Protein AF-0000000070931236 (afdb_homodimer)

Nearest PDB structures (foldseek):
  4cqm-assembly3_M  TM=9.155E-01  e=7.374E-13  Homo sapiens
  8y83-assembly1_A  TM=9.146E-01  e=2.189E-11  Sphingobacterium siyangense
  4bo2-assembly1_B  TM=9.470E-01  e=1.695E-10  Pseudomonas aeruginosa PAO1
  4bo7-assembly1_D  TM=9.583E-01  e=3.215E-10  Pseudomonas aeruginosa PAO1
  4bo4-assembly1_D  TM=9.228E-01  e=3.427E-10  Pseudomonas aeruginosa PAO1

InterPro domains:
  IPR002347 Short-chain dehydrogenase/reductase SDR [PF13561] (3-136)
  IPR002347 Short-chain dehydrogenase/reductase SDR [PR00080] (26-34)
  IPR002347 Short-chain dehydrogenase/reductase SDR [PR00080] (46-65)
  IPR002347 Short-chain dehydrogenase/reductase SDR [PR00081] (20-36)
  IPR002347 Short-chain dehydrogenase/reductase SDR [PR00081] (46-65)
  IPR002347 Short-chain dehydrogenase/reductase SDR [PR00081] (67-84)
  IPR002347 Short-chain dehydrogenase/reductase SDR [PR00081] (100-120)
  IPR020904 Short-chain dehydroge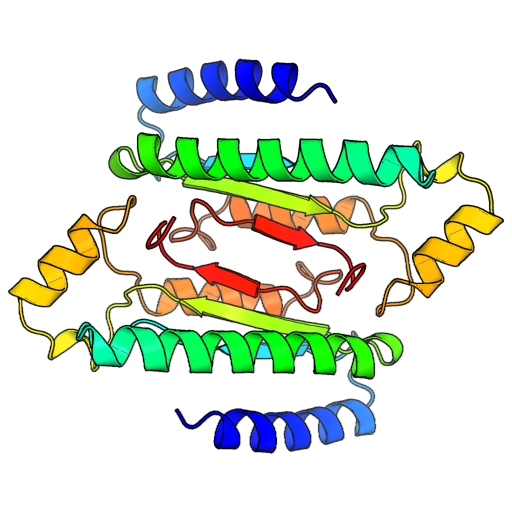nase/reductase, conserved site [PS00061] (33-61)
  IPR036291 NAD(P)-binding domain superfamily [SSF51735] (3-136)

pLDDT: mean 84.51, std 14.71, range [39.78, 98.31]

Sequence (276 aa):
MDIRGTFLVTKSAVREMLANKVPGGGTVVNIASIWGKTGSAQHSAYSASKSAIEGFTRSLALELGGDGIRCNAVLPGYTDTPMTANNSEEAKAKDIANTPLGRAALPEEVARVVTFLCGPDSSFMTGASIEVTGGYGIMDIRGTFLVTKSAVREMLANKVPGGGTVVNIASIWGKTGSAQHSAYSASKSAIEGFTRSLALELGGDGIRCNAVLPGYTDTPMTANNSEEAKAKDIANTPLGRAALPEEVARVVTFLCGPDSSFMTGASIEVTGGYGI

Structure (mmCIF, N/CA/C/O backbone):
data_AF-0000000070931236-model_v1
#
loop_
_entity.id
_entity.type
_entity.pdbx_description
1 polymer 'Beta-ketoacyl-ACP reductase, putative'
#
loop_
_atom_site.group_PDB
_atom_site.id
_atom_site.type_symbol
_atom_site.label_atom_id
_atom_site.label_alt_id
_atom_site.label_comp_id
_atom_site.label_asym_id
_atom_site.label_entity_id
_atom_site.label_seq_id
_atom_site.pdbx_PDB_ins_code
_atom_site.Cartn_x
_atom_site.Cartn_y
_atom_site.Cartn_z
_atom_site.occupancy
_atom_site.B_iso_or_equiv
_atom_site.auth_seq_id
_atom_site.auth_comp_id
_atom_site.auth_asym_id
_atom_site.auth_atom_id
_atom_site.pdbx_PDB_model_num
ATOM 1 N N . MET A 1 1 ? -18.891 2.928 10.195 1 43.56 1 MET A N 1
ATOM 2 C CA . MET A 1 1 ? -19.344 1.796 9.383 1 43.56 1 MET A CA 1
ATOM 3 C C . MET A 1 1 ? -19.016 0.474 10.07 1 43.56 1 MET A C 1
ATOM 5 O O . MET A 1 1 ? -17.953 0.325 10.672 1 43.56 1 MET A O 1
ATOM 9 N N . ASP A 1 2 ? -20.094 -0.237 10.383 1 57.09 2 ASP A N 1
ATOM 10 C CA . ASP A 1 2 ? -20.094 -1.518 11.078 1 57.09 2 ASP A CA 1
ATOM 11 C C . ASP A 1 2 ? -19.359 -2.584 10.273 1 57.09 2 ASP A C 1
ATOM 13 O O . ASP A 1 2 ? -19.516 -2.658 9.047 1 57.09 2 ASP A O 1
ATOM 17 N N . ILE A 1 3 ? -18.312 -3.066 10.844 1 67.5 3 ILE A N 1
ATOM 18 C CA . ILE A 1 3 ? -17.516 -4.145 10.266 1 67.5 3 ILE A CA 1
ATOM 19 C C . ILE A 1 3 ? -18.438 -5.211 9.68 1 67.5 3 ILE A C 1
ATOM 21 O O . ILE A 1 3 ? -18.141 -5.805 8.641 1 67.5 3 ILE A O 1
ATOM 25 N N . ARG A 1 4 ? -19.547 -5.258 10.258 1 64.69 4 ARG A N 1
ATOM 26 C CA . ARG A 1 4 ? -20.469 -6.293 9.82 1 64.69 4 ARG A CA 1
ATOM 27 C C . ARG A 1 4 ? -21.062 -5.957 8.453 1 64.69 4 ARG A C 1
ATOM 29 O O . ARG A 1 4 ? -21.25 -6.844 7.613 1 64.69 4 ARG A O 1
ATOM 36 N N . GLY A 1 5 ? -21.375 -4.785 8.375 1 66.31 5 GLY A N 1
ATOM 37 C CA . GLY A 1 5 ? -21.891 -4.336 7.09 1 66.31 5 GLY A CA 1
ATOM 38 C C . GLY A 1 5 ? -20.906 -4.52 5.957 1 66.31 5 GLY A C 1
ATOM 39 O O . GLY A 1 5 ? -21.266 -5.004 4.883 1 66.31 5 GLY A O 1
ATOM 40 N N . THR A 1 6 ? -19.688 -4.281 6.25 1 71.38 6 THR A N 1
ATOM 41 C CA . THR A 1 6 ? -18.625 -4.438 5.258 1 71.38 6 THR A CA 1
ATOM 42 C C . THR A 1 6 ? -18.5 -5.898 4.836 1 71.38 6 THR A C 1
ATOM 44 O O . THR A 1 6 ? -18.391 -6.199 3.645 1 71.38 6 THR A O 1
ATOM 47 N N . PHE A 1 7 ? -18.719 -6.77 5.762 1 76.81 7 PHE A N 1
ATOM 48 C CA . PHE A 1 7 ? -18.531 -8.195 5.496 1 76.81 7 PHE A CA 1
ATOM 49 C C . PHE A 1 7 ? -19.656 -8.727 4.621 1 76.81 7 PHE A C 1
ATOM 51 O O . PHE A 1 7 ? -19.422 -9.43 3.645 1 76.81 7 PHE A O 1
ATOM 58 N N . LEU A 1 8 ? -20.891 -8.312 4.93 1 73.06 8 LEU A N 1
ATOM 59 C CA . LEU A 1 8 ? -22.047 -8.836 4.215 1 73.06 8 LEU A CA 1
ATOM 60 C C . LEU A 1 8 ? -22.062 -8.336 2.773 1 73.06 8 LEU A C 1
ATOM 62 O O . LEU A 1 8 ? -22.344 -9.094 1.849 1 73.06 8 LEU A O 1
ATOM 66 N N . VAL A 1 9 ? -21.75 -7.137 2.588 1 78.88 9 VAL A N 1
ATOM 67 C CA . VAL A 1 9 ? -21.75 -6.543 1.255 1 78.88 9 VAL A CA 1
ATOM 68 C C . VAL A 1 9 ? -20.641 -7.164 0.413 1 78.88 9 VAL A C 1
ATOM 70 O O . VAL A 1 9 ? -20.844 -7.48 -0.761 1 78.88 9 VAL A O 1
ATOM 73 N N . THR A 1 10 ? -19.562 -7.395 1.026 1 86.12 10 THR A N 1
ATOM 74 C CA . THR A 1 10 ? -18.438 -7.973 0.312 1 86.12 10 THR A CA 1
ATOM 75 C C . THR A 1 10 ? -18.75 -9.398 -0.13 1 86.12 10 THR A C 1
ATOM 77 O O . THR A 1 10 ? -18.469 -9.781 -1.269 1 86.12 10 THR A O 1
ATOM 80 N N . LYS A 1 11 ? -19.375 -10.109 0.733 1 83.75 11 LYS A N 1
ATOM 81 C CA . LYS A 1 11 ? -19.719 -11.492 0.412 1 83.75 11 LYS A CA 1
ATOM 82 C C . LYS A 1 11 ? -20.656 -11.562 -0.789 1 83.75 11 LYS A C 1
ATOM 84 O O . LYS A 1 11 ? -20.453 -12.391 -1.683 1 83.75 11 LYS A O 1
ATOM 89 N N . SER A 1 12 ? -21.609 -10.703 -0.761 1 84.25 12 SER A N 1
ATOM 90 C CA . SER A 1 12 ? -22.562 -10.68 -1.871 1 84.25 12 SER A CA 1
ATOM 91 C C . SER A 1 12 ? -21.875 -10.289 -3.176 1 84.25 12 SER A C 1
ATOM 93 O O . SER A 1 12 ? -22.109 -10.914 -4.215 1 84.25 12 SER A O 1
ATOM 95 N N . ALA A 1 13 ? -21.078 -9.312 -3.111 1 84.62 13 ALA A N 1
ATOM 96 C CA . ALA A 1 13 ? -20.359 -8.852 -4.297 1 84.62 13 ALA A CA 1
ATOM 97 C C . ALA A 1 13 ? -19.438 -9.938 -4.84 1 84.62 13 ALA A C 1
ATOM 99 O O . ALA A 1 13 ? -19.375 -10.156 -6.055 1 84.62 13 ALA A O 1
ATOM 100 N N . VAL A 1 14 ? -18.812 -10.594 -4.004 1 87.56 14 VAL A N 1
ATOM 101 C CA . VAL A 1 14 ? -17.875 -11.641 -4.387 1 87.56 14 VAL A CA 1
ATOM 102 C C . VAL A 1 14 ? -18.625 -12.781 -5.074 1 87.56 14 VAL A C 1
ATOM 104 O O . VAL A 1 14 ? -18.156 -13.32 -6.082 1 87.56 14 VAL A O 1
ATOM 107 N N . ARG A 1 15 ? -19.719 -13.133 -4.578 1 86.19 15 ARG A N 1
ATOM 108 C CA . ARG A 1 15 ? -20.531 -14.18 -5.188 1 86.19 15 ARG A CA 1
ATOM 109 C C . ARG A 1 15 ? -20.859 -13.836 -6.637 1 86.19 15 ARG A C 1
ATOM 111 O O . ARG A 1 15 ? -20.812 -14.703 -7.512 1 86.19 15 ARG A O 1
ATOM 118 N N . GLU A 1 16 ? -21.188 -12.625 -6.785 1 85.19 16 GLU A N 1
ATOM 119 C CA . GLU A 1 16 ? -21.516 -12.18 -8.133 1 85.19 16 GLU A CA 1
ATOM 120 C C . GLU A 1 16 ? -20.297 -12.227 -9.047 1 85.19 16 GLU A C 1
ATOM 122 O O . GLU A 1 16 ? -20.406 -12.586 -10.219 1 85.19 16 GLU A O 1
ATOM 127 N N . MET A 1 17 ? -19.172 -11.836 -8.586 1 86.56 17 MET A N 1
ATOM 128 C CA . MET A 1 17 ? -17.938 -11.875 -9.367 1 86.56 17 MET A CA 1
ATOM 129 C C . MET A 1 17 ? -17.609 -13.297 -9.797 1 86.56 17 MET A C 1
ATOM 131 O O . MET A 1 17 ? -17.203 -13.531 -10.938 1 86.56 17 MET A O 1
ATOM 135 N N . LEU A 1 18 ? -17.766 -14.156 -8.891 1 85.81 18 LEU A N 1
ATOM 136 C CA . LEU A 1 18 ? -17.453 -15.555 -9.156 1 85.81 18 LEU A CA 1
ATOM 137 C C . LEU A 1 18 ? -18.422 -16.141 -10.18 1 85.81 18 LEU A C 1
ATOM 139 O O . LEU A 1 18 ? -18.016 -16.891 -11.062 1 85.81 18 LEU A O 1
ATOM 143 N N . ALA A 1 19 ? -19.609 -15.742 -10.008 1 84.62 19 ALA A N 1
ATOM 144 C CA . ALA A 1 19 ? -20.656 -16.266 -10.891 1 84.62 19 ALA A CA 1
ATOM 145 C C . ALA A 1 19 ? -20.484 -15.75 -12.312 1 84.62 19 ALA A C 1
ATOM 147 O O . ALA A 1 19 ? -20.75 -16.469 -13.281 1 84.62 19 ALA A O 1
ATOM 148 N N . ASN A 1 20 ? -20.016 -14.547 -12.43 1 81.38 20 ASN A N 1
ATOM 149 C CA . ASN A 1 20 ? -19.953 -13.914 -13.742 1 81.38 20 ASN A CA 1
ATOM 150 C C . ASN A 1 20 ? -18.578 -14.055 -14.375 1 81.38 20 ASN A C 1
ATOM 152 O O . ASN A 1 20 ? -18.359 -13.648 -15.516 1 81.38 20 ASN A O 1
ATOM 156 N N . LYS A 1 21 ? -17.719 -14.719 -13.914 1 72.38 21 LYS A N 1
ATOM 157 C CA . LYS A 1 21 ? -16.359 -14.914 -14.398 1 72.38 21 LYS A CA 1
ATOM 158 C C . LYS A 1 21 ? -15.773 -13.609 -14.953 1 72.38 21 LYS A C 1
ATOM 160 O O . LYS A 1 21 ? -15.297 -13.57 -16.094 1 72.38 21 LYS A O 1
ATOM 165 N N . VAL A 1 22 ? -15.836 -12.562 -14.266 1 67.38 22 VAL A N 1
ATOM 166 C CA . VAL A 1 22 ? -15.406 -11.242 -14.727 1 67.38 22 VAL A CA 1
ATOM 167 C C . VAL A 1 22 ? -14.008 -11.336 -15.328 1 67.38 22 VAL A C 1
ATOM 169 O O . VAL A 1 22 ? -13.109 -11.93 -14.734 1 67.38 22 VAL A O 1
ATOM 172 N N . PRO A 1 23 ? -13.945 -11.008 -16.594 1 64.19 23 PRO A N 1
ATOM 173 C CA . PRO A 1 23 ? -12.617 -10.992 -17.219 1 64.19 23 PRO A CA 1
ATOM 174 C C . PRO A 1 23 ? -11.602 -10.172 -16.422 1 64.19 23 PRO A C 1
ATOM 176 O O . PRO A 1 23 ? -11.914 -9.055 -15.992 1 64.19 23 PRO A O 1
ATOM 179 N N . GLY A 1 24 ? -10.398 -10.656 -16.141 1 67.12 24 GLY A N 1
ATOM 180 C CA . GLY A 1 24 ? -9.352 -9.961 -15.422 1 67.12 24 GLY A CA 1
ATOM 181 C C . GLY A 1 24 ? -9.422 -10.164 -13.922 1 67.12 24 GLY A C 1
ATOM 182 O O . GLY A 1 24 ? -8.555 -9.703 -13.188 1 67.12 24 GLY A O 1
ATOM 183 N N . GLY A 1 25 ? -10.422 -10.867 -13.641 1 74.44 25 GLY A N 1
ATOM 184 C CA . GLY A 1 25 ? -10.648 -11.125 -12.227 1 74.44 25 GLY A CA 1
ATOM 185 C C . GLY A 1 25 ? -11.312 -9.969 -11.508 1 74.44 25 GLY A C 1
ATOM 186 O O . GLY A 1 25 ? -11.648 -8.953 -12.125 1 74.44 25 GLY A O 1
ATOM 187 N N . GLY A 1 26 ? -12.008 -10.117 -10.43 1 89.38 26 GLY A N 1
ATOM 188 C CA . GLY A 1 26 ? -12.633 -9.094 -9.617 1 89.38 26 GLY A CA 1
ATOM 189 C C . GLY A 1 26 ? -11.719 -8.539 -8.539 1 89.38 26 GLY A C 1
ATOM 190 O O . GLY A 1 26 ? -10.625 -9.07 -8.312 1 89.38 26 GLY A O 1
ATOM 191 N N . THR A 1 27 ? -12.008 -7.348 -8.242 1 94.19 27 THR A N 1
ATOM 192 C CA . THR A 1 27 ? -11.273 -6.75 -7.137 1 94.19 27 THR A CA 1
ATOM 193 C C . THR A 1 27 ? -12.227 -6.258 -6.055 1 94.19 27 THR A C 1
ATOM 195 O O . THR A 1 27 ? -13.312 -5.758 -6.359 1 94.19 27 THR A O 1
ATOM 198 N N . VAL A 1 28 ? -11.852 -6.504 -4.836 1 94.12 28 VAL A N 1
ATOM 199 C CA . VAL A 1 28 ? -12.508 -5.961 -3.65 1 94.12 28 VAL A CA 1
ATOM 200 C C . VAL A 1 28 ? -11.562 -4.992 -2.939 1 94.12 28 VAL A C 1
ATOM 202 O O . VAL A 1 28 ? -10.391 -5.309 -2.717 1 94.12 28 VAL A O 1
ATOM 205 N N . VAL A 1 29 ? -12.07 -3.799 -2.703 1 95.38 29 VAL A N 1
ATOM 206 C CA . VAL A 1 29 ? -11.312 -2.842 -1.908 1 95.38 29 VAL A CA 1
ATOM 207 C C . VAL A 1 29 ? -12.094 -2.484 -0.646 1 95.38 29 VAL A C 1
ATOM 209 O O . VAL A 1 29 ? -13.18 -1.905 -0.722 1 95.38 29 VAL A O 1
ATOM 212 N N . ASN A 1 30 ? -11.531 -2.828 0.508 1 92.5 30 ASN A N 1
ATOM 213 C CA . ASN A 1 30 ? -12.109 -2.492 1.807 1 92.5 30 ASN A CA 1
ATOM 214 C C . ASN A 1 30 ? -11.508 -1.208 2.371 1 92.5 30 ASN A C 1
ATOM 216 O O . ASN A 1 30 ? -10.305 -0.99 2.281 1 92.5 30 ASN A O 1
ATOM 220 N N . ILE A 1 31 ? -12.32 -0.383 2.865 1 89.56 31 ILE A N 1
ATOM 221 C CA . ILE A 1 31 ? -11.844 0.844 3.496 1 89.56 31 ILE A CA 1
ATOM 222 C C . ILE A 1 31 ? -11.867 0.685 5.016 1 89.56 31 ILE A C 1
ATOM 224 O O . ILE A 1 31 ? -12.922 0.418 5.602 1 89.56 31 ILE A O 1
ATOM 228 N N . ALA A 1 32 ? -10.648 0.715 5.555 1 79.06 32 ALA A N 1
ATOM 229 C CA . ALA A 1 32 ? -10.531 0.558 7 1 79.06 32 ALA A CA 1
ATOM 230 C C . ALA A 1 32 ? -10.445 1.915 7.695 1 79.06 32 ALA A C 1
ATOM 232 O O . ALA A 1 32 ? -9.508 2.686 7.453 1 79.06 32 ALA A O 1
ATOM 233 N N . SER A 1 33 ? -11.367 2.861 7.621 1 61.59 33 SER A N 1
ATOM 234 C CA . SER A 1 33 ? -11.359 4.262 8.031 1 61.59 33 SER A CA 1
ATOM 235 C C . SER A 1 33 ? -11.008 4.402 9.508 1 61.59 33 SER A C 1
ATOM 237 O O . SER A 1 33 ? -11.609 3.744 10.359 1 61.59 33 SER A O 1
ATOM 239 N N . ILE A 1 34 ? -9.773 4.586 10.016 1 49.56 34 ILE A N 1
ATOM 240 C CA . ILE A 1 34 ? -9.281 4.734 11.383 1 49.56 34 ILE A CA 1
ATOM 241 C C . ILE A 1 34 ? -9.875 5.996 12.008 1 49.56 34 ILE A C 1
ATOM 243 O O . ILE A 1 34 ? -9.953 6.109 13.234 1 49.56 34 ILE A O 1
ATOM 247 N N . TRP A 1 35 ? -9.812 7.375 11.422 1 48.56 35 TRP A N 1
ATOM 248 C CA . TRP A 1 35 ? -9.734 8.555 12.281 1 48.56 35 TRP A CA 1
ATOM 249 C C . TRP A 1 35 ? -11.102 8.891 12.867 1 48.56 35 TRP A C 1
ATOM 251 O O . TRP A 1 35 ? -11.961 9.461 12.18 1 48.56 35 TRP A O 1
ATOM 261 N N . GLY A 1 36 ? -11.953 7.914 12.867 1 41.69 36 GLY A N 1
ATOM 262 C CA . GLY A 1 36 ? -13.062 8.641 13.469 1 41.69 36 GLY A CA 1
ATOM 263 C C . GLY A 1 36 ? -12.625 9.555 14.602 1 41.69 36 GLY A C 1
ATOM 264 O O . GLY A 1 36 ? -12.188 10.688 14.359 1 41.69 36 GLY A O 1
ATOM 265 N N . LYS A 1 37 ? -13.211 9.422 15.805 1 39.78 37 LYS A N 1
ATOM 266 C CA . LYS A 1 37 ? -13.266 10.32 16.953 1 39.78 37 LYS A CA 1
ATOM 267 C C . LYS A 1 37 ? -12 10.203 17.812 1 39.78 37 LYS A C 1
ATOM 269 O O . LYS A 1 37 ? -11.484 9.102 18.016 1 39.78 37 LYS A O 1
ATOM 274 N N . THR A 1 38 ? -11.016 11.195 17.656 1 40.03 38 THR A N 1
ATOM 275 C CA . THR A 1 38 ? -9.766 11.438 18.375 1 40.03 38 THR A CA 1
ATOM 276 C C . THR A 1 38 ? -9.906 11.047 19.844 1 40.03 38 THR A C 1
ATOM 278 O O . THR A 1 38 ? -8.961 11.195 20.625 1 40.03 38 THR A O 1
ATOM 281 N N . GLY A 1 39 ? -10.922 10.688 20.375 1 42.97 39 GLY A N 1
ATOM 282 C CA . GLY A 1 39 ? -10.742 10.43 21.797 1 42.97 39 GLY A CA 1
ATOM 283 C C . GLY A 1 39 ? -10.039 9.117 22.078 1 42.97 39 GLY A C 1
ATOM 284 O O . GLY A 1 39 ? -9.969 8.25 21.203 1 42.97 39 GLY A O 1
ATOM 285 N N . SER A 1 40 ? -9.078 9.031 23.078 1 49.31 40 SER A N 1
ATOM 286 C CA . SER A 1 40 ? -8.352 7.867 23.562 1 49.31 40 SER A CA 1
ATOM 287 C C . SER A 1 40 ? -9.164 6.59 23.359 1 49.31 40 SER A C 1
ATOM 289 O O . SER A 1 40 ? -8.625 5.574 22.906 1 49.31 40 SER A O 1
ATOM 291 N N . ALA A 1 41 ? -10.266 6.586 23.953 1 47.31 41 ALA A N 1
ATOM 292 C CA . ALA A 1 41 ? -11.141 5.422 23.844 1 47.31 41 ALA A CA 1
ATOM 293 C C . ALA A 1 41 ? -11.477 5.117 22.391 1 47.31 41 ALA A C 1
ATOM 295 O O . ALA A 1 41 ? -11.555 3.949 22 1 47.31 41 ALA A O 1
ATOM 296 N N . GLN A 1 42 ? -11.453 6.062 21.609 1 50.12 42 GLN A N 1
ATOM 297 C CA . GLN A 1 42 ? -11.859 5.949 20.203 1 50.12 42 GLN A CA 1
ATOM 298 C C . GLN A 1 42 ? -10.703 5.465 19.328 1 50.12 42 GLN A C 1
ATOM 300 O O . GLN A 1 42 ? -10.914 4.762 18.344 1 50.12 42 GLN A O 1
ATOM 305 N N . HIS A 1 43 ? -9.508 5.59 19.969 1 61.5 43 HIS A N 1
ATOM 306 C CA . HIS A 1 43 ? -8.344 5.09 19.234 1 61.5 43 HIS A CA 1
ATOM 307 C C . HIS A 1 43 ? -8.273 3.566 19.297 1 61.5 43 HIS A C 1
ATOM 309 O O . HIS A 1 43 ? -7.949 2.918 18.297 1 61.5 43 HIS A O 1
ATOM 315 N N . SER A 1 44 ? -8.703 3.152 20.438 1 66.25 44 SER A N 1
ATOM 316 C CA . SER A 1 44 ? -8.664 1.702 20.594 1 66.25 44 SER A CA 1
ATOM 317 C C . SER A 1 44 ? -9.688 1.021 19.703 1 66.25 44 SER A C 1
ATOM 319 O O . SER A 1 44 ? -9.398 -0.014 19.094 1 66.25 44 SER A O 1
ATOM 321 N N . ALA A 1 45 ? -10.93 1.565 19.719 1 64.5 45 ALA A N 1
ATOM 322 C CA . ALA A 1 45 ? -11.969 0.986 18.875 1 64.5 45 ALA A CA 1
ATOM 323 C C . ALA A 1 45 ? -11.578 1.063 17.391 1 64.5 45 ALA A C 1
ATOM 325 O O . ALA A 1 45 ? -11.836 0.135 16.625 1 64.5 45 ALA A O 1
ATOM 326 N N . TYR A 1 46 ? -10.875 2.053 17.125 1 66.88 46 TYR A N 1
ATOM 327 C CA . TYR A 1 46 ? -10.391 2.248 15.766 1 66.88 46 TYR A CA 1
ATOM 328 C C . TYR A 1 46 ? -9.305 1.237 15.422 1 66.88 46 TYR A C 1
ATOM 330 O O . TYR A 1 46 ? -9.336 0.625 14.352 1 66.88 46 TYR A O 1
ATOM 338 N N . SER A 1 47 ? -8.57 1.1 16.359 1 75.06 47 SER A N 1
ATOM 339 C CA . SER A 1 47 ? -7.488 0.141 16.141 1 75.06 47 SER A CA 1
ATOM 340 C C . SER A 1 47 ? -8.039 -1.27 15.945 1 75.06 47 SER A C 1
ATOM 342 O O . SER A 1 47 ? -7.551 -2.012 15.086 1 75.06 47 SER A O 1
ATOM 344 N N . ALA A 1 48 ? -9.07 -1.562 16.672 1 76.19 48 ALA A N 1
ATOM 345 C CA . ALA A 1 48 ? -9.672 -2.887 16.562 1 76.19 48 ALA A CA 1
ATOM 346 C C . ALA A 1 48 ? -10.375 -3.066 15.227 1 76.19 48 ALA A C 1
ATOM 348 O O . ALA A 1 48 ? -10.242 -4.113 14.586 1 76.19 48 ALA A O 1
ATOM 349 N N . SER A 1 49 ? -11.125 -2.098 14.82 1 74.94 49 SER A N 1
ATOM 350 C CA . SER A 1 49 ? -11.836 -2.158 13.547 1 74.94 49 SER A CA 1
ATOM 351 C C . SER A 1 49 ? -10.859 -2.236 12.375 1 74.94 49 SER A C 1
ATOM 353 O O . SER A 1 49 ? -11.078 -2.99 11.422 1 74.94 49 SER A O 1
ATOM 355 N N . LYS A 1 50 ? -9.773 -1.49 12.5 1 81.75 50 LYS A N 1
ATOM 356 C CA . LYS A 1 50 ? -8.727 -1.528 11.477 1 81.75 50 LYS A CA 1
ATOM 357 C C . LYS A 1 50 ? -8.125 -2.928 11.352 1 81.75 50 LYS A C 1
ATOM 359 O O . LYS A 1 50 ? -8.023 -3.469 10.25 1 81.75 50 LYS A O 1
ATOM 364 N N . SER A 1 51 ? -7.855 -3.426 12.477 1 85.88 51 SER A N 1
ATOM 365 C CA . SER A 1 51 ? -7.262 -4.762 12.484 1 85.88 51 SER A CA 1
ATOM 366 C C . SER A 1 51 ? -8.227 -5.797 11.922 1 85.88 51 SER A C 1
ATOM 368 O O . SER A 1 51 ? -7.824 -6.707 11.195 1 85.88 51 SER A O 1
ATOM 370 N N . ALA A 1 52 ? -9.469 -5.664 12.281 1 86.69 52 ALA A N 1
ATOM 371 C CA . ALA A 1 52 ? -10.484 -6.605 11.805 1 86.69 52 ALA A CA 1
ATOM 372 C C . ALA A 1 52 ? -10.633 -6.527 10.289 1 86.69 52 ALA A C 1
ATOM 374 O O . ALA A 1 52 ? -10.719 -7.559 9.617 1 86.69 52 ALA A O 1
ATOM 375 N N . ILE A 1 53 ? -10.633 -5.379 9.797 1 88.62 53 ILE A N 1
ATOM 376 C CA . ILE A 1 53 ? -10.789 -5.188 8.359 1 88.62 53 ILE A CA 1
ATOM 377 C C . ILE A 1 53 ? -9.562 -5.727 7.633 1 88.62 53 ILE A C 1
ATOM 379 O O . ILE A 1 53 ? -9.68 -6.367 6.586 1 88.62 53 ILE A O 1
ATOM 383 N N . GLU A 1 54 ? -8.391 -5.438 8.133 1 92.38 54 GLU A N 1
ATOM 384 C CA . GLU A 1 54 ? -7.16 -5.953 7.527 1 92.38 54 GLU A CA 1
ATOM 385 C C . GLU A 1 54 ? -7.133 -7.477 7.547 1 92.38 54 GLU A C 1
ATOM 387 O O . GLU A 1 54 ? -6.766 -8.109 6.555 1 92.38 54 GLU A O 1
ATOM 392 N N . GLY A 1 55 ? -7.574 -8.039 8.703 1 92.31 55 GLY A N 1
ATOM 393 C CA . GLY A 1 55 ? -7.668 -9.484 8.781 1 92.31 55 GLY A CA 1
ATOM 394 C C . GLY A 1 55 ? -8.664 -10.07 7.793 1 92.31 55 GLY A C 1
ATOM 395 O O . GLY A 1 55 ? -8.367 -11.062 7.117 1 92.31 55 GLY A O 1
ATOM 396 N N . PHE A 1 56 ? -9.812 -9.469 7.734 1 92.19 56 PHE A N 1
ATOM 397 C CA . PHE A 1 56 ? -10.836 -9.883 6.793 1 92.19 56 PHE A CA 1
ATOM 398 C C . PHE A 1 56 ? -10.328 -9.797 5.359 1 92.19 56 PHE A C 1
ATOM 400 O O . PHE A 1 56 ? -10.531 -10.719 4.566 1 92.19 56 PHE A O 1
ATOM 407 N N . THR A 1 57 ? -9.602 -8.766 5.047 1 94.12 57 THR A N 1
ATOM 408 C CA . THR A 1 57 ? -9.039 -8.547 3.721 1 94.12 57 THR A CA 1
ATOM 409 C C . THR A 1 57 ? -8.062 -9.664 3.359 1 94.12 57 THR A C 1
ATOM 411 O O . THR A 1 57 ? -8.141 -10.234 2.271 1 94.12 57 THR A O 1
ATOM 414 N N . ARG A 1 58 ? -7.207 -10.008 4.293 1 96.25 58 ARG A N 1
ATOM 415 C CA . ARG A 1 58 ? -6.234 -11.062 4.043 1 96.25 58 ARG A CA 1
ATOM 416 C C . ARG A 1 58 ? -6.922 -12.414 3.863 1 96.25 58 ARG A C 1
ATOM 418 O O . ARG A 1 58 ? -6.531 -13.203 3.004 1 96.25 58 ARG A O 1
ATOM 425 N N . SER A 1 59 ? -7.93 -12.648 4.641 1 95.5 59 SER A N 1
ATOM 426 C CA . SER A 1 59 ? -8.68 -13.898 4.527 1 95.5 59 SER A CA 1
ATOM 427 C C . SER A 1 59 ? -9.328 -14.031 3.15 1 95.5 59 SER A C 1
ATOM 429 O O . SER A 1 59 ? -9.234 -15.086 2.516 1 95.5 59 SER A O 1
ATOM 431 N N . LEU A 1 60 ? -9.906 -12.992 2.732 1 94.62 60 LEU A N 1
ATOM 432 C CA . LEU A 1 60 ? -10.547 -13.008 1.419 1 94.62 60 LEU A CA 1
ATOM 433 C C . LEU A 1 60 ? -9.508 -13.195 0.315 1 94.62 60 LEU A C 1
ATOM 435 O O . LEU A 1 60 ? -9.758 -13.914 -0.655 1 94.62 60 LEU A O 1
ATOM 439 N N . ALA A 1 61 ? -8.414 -12.516 0.435 1 96.31 61 ALA A N 1
ATOM 440 C CA . ALA A 1 61 ? -7.34 -12.641 -0.548 1 96.31 61 ALA A CA 1
ATOM 441 C C . ALA A 1 61 ? -6.891 -14.094 -0.682 1 96.31 61 ALA A C 1
ATOM 443 O O . ALA A 1 61 ? -6.648 -14.578 -1.791 1 96.31 61 ALA A O 1
ATOM 444 N N . LEU A 1 62 ? -6.789 -14.766 0.466 1 96.31 62 LEU A N 1
ATOM 445 C CA . LEU A 1 62 ? -6.387 -16.172 0.477 1 96.31 62 LEU A CA 1
ATOM 446 C C . LEU A 1 62 ? -7.441 -17.031 -0.198 1 96.31 62 LEU A C 1
ATOM 448 O O . LEU A 1 62 ? -7.105 -17.922 -0.993 1 96.31 62 LEU A O 1
ATOM 452 N N . GLU A 1 63 ? -8.641 -16.766 0.054 1 93.94 63 GLU A N 1
ATOM 453 C CA . GLU A 1 63 ? -9.742 -17.594 -0.411 1 93.94 63 GLU A CA 1
ATOM 454 C C . GLU A 1 63 ? -10.008 -17.375 -1.897 1 93.94 63 GLU A C 1
ATOM 456 O O . GLU A 1 63 ? -10.352 -18.312 -2.615 1 93.94 63 GLU A O 1
ATOM 461 N N . LEU A 1 64 ? -9.797 -16.172 -2.326 1 94.06 64 LEU A N 1
ATOM 462 C CA . LEU A 1 64 ? -10.312 -15.82 -3.645 1 94.06 64 LEU A CA 1
ATOM 463 C C . LEU A 1 64 ? -9.18 -15.695 -4.656 1 94.06 64 LEU A C 1
ATOM 465 O O . LEU A 1 64 ? -9.422 -15.578 -5.859 1 94.06 64 LEU A O 1
ATOM 469 N N . GLY A 1 65 ? -7.953 -15.688 -4.195 1 94.44 65 GLY A N 1
ATOM 470 C CA . GLY A 1 65 ? -6.816 -15.523 -5.086 1 94.44 65 GLY A CA 1
ATOM 471 C C . GLY A 1 65 ? -6.805 -16.516 -6.23 1 94.44 65 GLY A C 1
ATOM 472 O O . GLY A 1 65 ? -6.484 -16.172 -7.367 1 94.44 65 GLY A O 1
ATOM 473 N N . GLY A 1 66 ? -7.125 -17.75 -5.953 1 92.5 66 GLY A N 1
ATOM 474 C CA . GLY A 1 66 ? -7.148 -18.797 -6.965 1 92.5 66 GLY A CA 1
ATOM 475 C C . GLY A 1 66 ? -8.18 -18.562 -8.047 1 92.5 66 GLY A C 1
ATOM 476 O O . GLY A 1 66 ? -8.078 -19.109 -9.148 1 92.5 66 GLY A O 1
ATOM 477 N N . ASP A 1 67 ? -9.133 -17.734 -7.73 1 91.69 67 ASP A N 1
ATOM 478 C CA . ASP A 1 67 ? -10.188 -17.406 -8.688 1 91.69 67 ASP A CA 1
ATOM 479 C C . ASP A 1 67 ? -9.852 -16.125 -9.461 1 91.69 67 ASP A C 1
ATOM 481 O O . ASP A 1 67 ? -10.656 -15.656 -10.266 1 91.69 67 ASP A O 1
ATOM 485 N N . GLY A 1 68 ? -8.742 -15.562 -9.102 1 91.62 68 GLY A N 1
ATOM 486 C CA . GLY A 1 68 ? -8.312 -14.359 -9.805 1 91.62 68 GLY A CA 1
ATOM 487 C C . GLY A 1 68 ? -8.93 -13.094 -9.242 1 91.62 68 GLY A C 1
ATOM 488 O O . GLY A 1 68 ? -8.945 -12.055 -9.906 1 91.62 68 GLY A O 1
ATOM 489 N N . ILE A 1 69 ? -9.523 -13.172 -8.094 1 93.88 69 ILE A N 1
ATOM 490 C CA . ILE A 1 69 ? -10.109 -12.008 -7.449 1 93.88 69 ILE A CA 1
ATOM 491 C C . ILE A 1 69 ? -9.141 -11.445 -6.41 1 93.88 69 ILE A C 1
ATOM 493 O O . ILE A 1 69 ? -8.672 -12.18 -5.531 1 93.88 69 ILE A O 1
ATOM 497 N N . ARG A 1 70 ? -8.82 -10.227 -6.535 1 96.62 70 ARG A N 1
ATOM 498 C CA . ARG A 1 70 ? -7.91 -9.555 -5.613 1 96.62 70 ARG A CA 1
ATOM 499 C C . ARG A 1 70 ? -8.68 -8.828 -4.52 1 96.62 70 ARG A C 1
ATOM 501 O O . ARG A 1 70 ? -9.781 -8.32 -4.758 1 96.62 70 ARG A O 1
ATOM 508 N N . CYS A 1 71 ? -8.117 -8.812 -3.299 1 96.38 71 CYS A N 1
ATOM 509 C CA . CYS A 1 71 ? -8.711 -8.125 -2.158 1 96.38 71 CYS A CA 1
ATOM 510 C C . CYS A 1 71 ? -7.672 -7.309 -1.406 1 96.38 71 CYS A C 1
ATOM 512 O O . CYS A 1 71 ? -6.688 -7.855 -0.907 1 96.38 71 CYS A O 1
ATOM 514 N N . ASN A 1 72 ? -7.867 -6.008 -1.348 1 96.88 72 ASN A N 1
ATOM 515 C CA . ASN A 1 72 ? -6.965 -5.105 -0.636 1 96.88 72 ASN A CA 1
ATOM 516 C C . ASN A 1 72 ? -7.734 -4.129 0.25 1 96.88 72 ASN A C 1
ATOM 518 O O . ASN A 1 72 ? -8.945 -3.975 0.105 1 96.88 72 ASN A O 1
ATOM 522 N N . ALA A 1 73 ? -6.992 -3.555 1.18 1 95.06 73 ALA A N 1
ATOM 523 C CA . ALA A 1 73 ? -7.57 -2.553 2.07 1 95.06 73 ALA A CA 1
ATOM 524 C C . ALA A 1 73 ? -6.887 -1.2 1.893 1 95.06 73 ALA A C 1
ATOM 526 O O . ALA A 1 73 ? -5.672 -1.135 1.685 1 95.06 73 ALA A O 1
ATOM 527 N N . VAL A 1 74 ? -7.656 -0.191 1.952 1 95.56 74 VAL A N 1
ATOM 528 C CA . VAL A 1 74 ? -7.141 1.17 2.045 1 95.56 74 VAL A CA 1
ATOM 529 C C . VAL A 1 74 ? -7.375 1.717 3.453 1 95.56 74 VAL A C 1
ATOM 531 O O . VAL A 1 74 ? -8.469 1.576 4.008 1 95.56 74 VAL A O 1
ATOM 534 N N . LEU A 1 75 ? -6.355 2.256 4.012 1 92.94 75 LEU A N 1
ATOM 535 C CA . LEU A 1 75 ? -6.383 2.852 5.344 1 92.94 75 LEU A CA 1
ATOM 536 C C . LEU A 1 75 ? -6.152 4.359 5.27 1 92.94 75 LEU A C 1
ATOM 538 O O . LEU A 1 75 ? -5.008 4.816 5.312 1 92.94 75 LEU A O 1
ATOM 542 N N . PRO A 1 76 ? -7.23 5.117 5.266 1 92.88 76 PRO A N 1
ATOM 543 C CA . PRO A 1 76 ? -7.07 6.57 5.176 1 92.88 76 PRO A CA 1
ATOM 544 C C . PRO A 1 76 ? -6.648 7.195 6.504 1 92.88 76 PRO A C 1
ATOM 546 O O . PRO A 1 76 ? -7 6.691 7.57 1 92.88 76 PRO A O 1
ATOM 549 N N . GLY A 1 77 ? -5.805 8.273 6.387 1 89.94 77 GLY A N 1
ATOM 550 C CA . GLY A 1 77 ? -5.586 9.141 7.531 1 89.94 77 GLY A CA 1
ATOM 551 C C . GLY A 1 77 ? -6.672 10.188 7.707 1 89.94 77 GLY A C 1
ATOM 552 O O . GLY A 1 77 ? -7.832 9.945 7.371 1 89.94 77 GLY A O 1
ATOM 553 N N . TYR A 1 78 ? -6.281 11.219 8.398 1 88.19 78 TYR A N 1
ATOM 554 C CA . TYR A 1 78 ? -7.215 12.32 8.594 1 88.19 78 TYR A CA 1
ATOM 555 C C . TYR A 1 78 ? -7.629 12.93 7.258 1 88.19 78 TYR A C 1
ATOM 557 O O . TYR A 1 78 ? -6.801 13.484 6.535 1 88.19 78 TYR A O 1
ATOM 565 N N . THR A 1 79 ? -8.891 12.781 6.973 1 90.06 79 THR A N 1
ATOM 566 C CA . THR A 1 79 ? -9.414 13.211 5.684 1 90.06 79 THR A CA 1
ATOM 567 C C . THR A 1 79 ? -10.461 14.305 5.863 1 90.06 79 THR A C 1
ATOM 569 O O . THR A 1 79 ? -11.297 14.227 6.766 1 90.06 79 THR A O 1
ATOM 572 N N . ASP A 1 80 ? -10.375 15.258 5.02 1 88.75 80 ASP A N 1
ATOM 573 C CA . ASP A 1 80 ? -11.328 16.359 5.043 1 88.75 80 ASP A CA 1
ATOM 574 C C . ASP A 1 80 ? -12.68 15.938 4.484 1 88.75 80 ASP A C 1
ATOM 576 O O . ASP A 1 80 ? -12.898 15.969 3.27 1 88.75 80 ASP A O 1
ATOM 580 N N . THR A 1 81 ? -13.523 15.492 5.309 1 84 81 THR A N 1
ATOM 581 C CA . THR A 1 81 ? -14.891 15.109 4.969 1 84 81 THR A CA 1
ATOM 582 C C . THR A 1 81 ? -15.891 15.875 5.824 1 84 81 THR A C 1
ATOM 584 O O . THR A 1 81 ? -15.523 16.5 6.82 1 84 81 THR A O 1
ATOM 587 N N . PRO A 1 82 ? -17.109 15.945 5.395 1 79.62 82 PRO A N 1
ATOM 588 C CA . PRO A 1 82 ? -18.125 16.578 6.238 1 79.62 82 PRO A CA 1
ATOM 589 C C . PRO A 1 82 ? -18.141 16.031 7.66 1 79.62 82 PRO A C 1
ATOM 591 O O . PRO A 1 82 ? -18.406 16.766 8.609 1 79.62 82 PRO A O 1
ATOM 594 N N . MET A 1 83 ? -17.766 14.742 7.785 1 74.56 83 MET A N 1
ATOM 595 C CA . MET A 1 83 ? -17.734 14.109 9.102 1 74.56 83 MET A CA 1
ATOM 596 C C . MET A 1 83 ? -16.625 14.695 9.961 1 74.56 83 MET A C 1
ATOM 598 O O . MET A 1 83 ? -16.828 14.938 11.156 1 74.56 83 MET A O 1
ATOM 602 N N . THR A 1 84 ? -15.531 14.969 9.391 1 77.69 84 THR A N 1
ATOM 603 C CA . THR A 1 84 ? -14.414 15.484 10.164 1 77.69 84 THR A CA 1
ATOM 604 C C . THR A 1 84 ? -14.5 17 10.289 1 77.69 84 THR A C 1
ATOM 606 O O . THR A 1 84 ? -13.812 17.594 11.125 1 77.69 84 THR A O 1
ATOM 609 N N . ALA A 1 85 ? -15.336 17.578 9.492 1 76.62 85 ALA A N 1
ATOM 610 C CA . ALA A 1 85 ? -15.523 19.031 9.57 1 76.62 85 ALA A CA 1
ATOM 611 C C . ALA A 1 85 ? -16.125 19.438 10.914 1 76.62 85 ALA A C 1
ATOM 613 O O . ALA A 1 85 ? -16 20.594 11.336 1 76.62 85 ALA A O 1
ATOM 614 N N . ASN A 1 86 ? -16.734 18.469 11.531 1 76.25 86 ASN A N 1
ATOM 615 C CA . ASN A 1 86 ? -17.422 18.781 12.789 1 76.25 86 ASN A CA 1
ATOM 616 C C . ASN A 1 86 ? -16.484 18.656 13.977 1 76.25 86 ASN A C 1
ATOM 618 O O . ASN A 1 86 ? -16.859 18.969 15.109 1 76.25 86 ASN A O 1
ATOM 622 N N . ASN A 1 87 ? -15.234 18.25 13.695 1 78 87 ASN A N 1
ATOM 623 C CA . ASN A 1 87 ? -14.25 18.188 14.766 1 78 87 ASN A CA 1
ATOM 624 C C . ASN A 1 87 ? -13.836 19.578 15.227 1 78 87 ASN A C 1
ATOM 626 O O . ASN A 1 87 ? -13.914 20.547 14.469 1 78 87 ASN A O 1
ATOM 630 N N . SER A 1 88 ? -13.539 19.625 16.516 1 81.88 88 SER A N 1
ATOM 631 C CA . SER A 1 88 ? -13.062 20.906 17.016 1 81.88 88 SER A CA 1
ATOM 632 C C . SER A 1 88 ? -11.797 21.359 16.297 1 81.88 88 SER A C 1
ATOM 634 O O . SER A 1 88 ? -11.055 20.531 15.758 1 81.88 88 SER A O 1
ATOM 636 N N . GLU A 1 89 ? -11.68 22.625 16.234 1 85.56 89 GLU A N 1
ATOM 637 C CA . GLU A 1 89 ? -10.484 23.172 15.609 1 85.56 89 GLU A CA 1
ATOM 638 C C . GLU A 1 89 ? -9.219 22.672 16.281 1 85.56 89 GLU A C 1
ATOM 640 O O . GLU A 1 89 ? -8.203 22.438 15.625 1 85.56 89 GLU A O 1
ATOM 645 N N . GLU A 1 90 ? -9.305 22.453 17.562 1 86.75 90 GLU A N 1
ATOM 646 C CA . GLU A 1 90 ? -8.164 21.953 18.328 1 86.75 90 GLU A CA 1
ATOM 647 C C . GLU A 1 90 ? -7.816 20.531 17.938 1 86.75 90 GLU A C 1
ATOM 649 O O . GLU A 1 90 ? -6.645 20.188 17.75 1 86.75 90 GLU A O 1
ATOM 654 N N . ALA A 1 91 ? -8.789 19.688 17.828 1 81.75 91 ALA A N 1
ATOM 655 C CA . ALA A 1 91 ? -8.586 18.297 17.422 1 81.75 91 ALA A CA 1
ATOM 656 C C . ALA A 1 91 ? -8.008 18.219 16.016 1 81.75 91 ALA A C 1
ATOM 658 O O . ALA A 1 91 ? -7.082 17.438 15.766 1 81.75 91 ALA A O 1
ATOM 659 N N . LYS A 1 92 ? -8.5 19.047 15.234 1 84.5 92 LYS A N 1
ATOM 660 C CA . LYS A 1 92 ? -8.008 19.094 13.859 1 84.5 92 LYS A CA 1
ATOM 661 C C . LYS A 1 92 ? -6.543 19.516 13.805 1 84.5 92 LYS A C 1
ATOM 663 O O . LYS A 1 92 ? -5.738 18.891 13.102 1 84.5 92 LYS A O 1
ATOM 668 N N . ALA A 1 93 ? -6.242 20.516 14.555 1 89.75 93 ALA A N 1
ATOM 669 C CA . ALA A 1 93 ? -4.875 21.031 14.578 1 89.75 93 ALA A CA 1
ATOM 670 C C . ALA A 1 93 ? -3.896 19.984 15.094 1 89.75 93 ALA A C 1
ATOM 672 O O . ALA A 1 93 ? -2.785 19.844 14.57 1 89.75 93 ALA A O 1
ATOM 673 N N . LYS A 1 94 ? -4.289 19.25 16.031 1 87.38 94 LYS A N 1
ATOM 674 C CA . LYS A 1 94 ? -3.451 18.203 16.578 1 87.38 94 LYS A CA 1
ATOM 675 C C . LYS A 1 94 ? -3.205 17.094 15.555 1 87.38 94 LYS A C 1
ATOM 677 O O . LYS A 1 94 ? -2.078 16.625 15.406 1 87.38 94 LYS A O 1
ATOM 682 N N . ASP A 1 95 ? -4.254 16.703 14.891 1 86 95 ASP A N 1
ATOM 683 C CA . ASP A 1 95 ? -4.125 15.648 13.883 1 86 95 ASP A CA 1
ATOM 684 C C . ASP A 1 95 ? -3.217 16.094 12.742 1 86 95 ASP A C 1
ATOM 686 O O . ASP A 1 95 ? -2.379 15.32 12.273 1 86 95 ASP A O 1
ATOM 690 N N . ILE A 1 96 ? -3.385 17.297 12.398 1 91.56 96 ILE A N 1
ATOM 691 C CA . ILE A 1 96 ? -2.568 17.844 11.32 1 91.56 96 ILE A CA 1
ATOM 692 C C . ILE A 1 96 ? -1.111 17.922 11.766 1 91.56 96 ILE A C 1
ATOM 694 O O . ILE A 1 96 ? -0.201 17.594 11 1 91.56 96 ILE A O 1
ATOM 698 N N . ALA A 1 97 ? -0.895 18.297 13.016 1 92.06 97 ALA A N 1
ATOM 699 C CA . ALA A 1 97 ? 0.457 18.422 13.555 1 92.06 97 ALA A CA 1
ATOM 700 C C . ALA A 1 97 ? 1.141 17.047 13.625 1 92.06 97 ALA A C 1
ATOM 702 O O . ALA A 1 97 ? 2.363 16.953 13.5 1 92.06 97 ALA A O 1
ATOM 703 N N . ASN A 1 98 ? 0.348 16.047 13.703 1 92.19 98 ASN A N 1
ATOM 704 C CA . ASN A 1 98 ? 0.878 14.688 13.797 1 92.19 98 ASN A CA 1
ATOM 705 C C . ASN A 1 98 ? 0.963 14.023 12.422 1 92.19 98 ASN A C 1
ATOM 707 O O . ASN A 1 98 ? 1.27 12.836 12.32 1 92.19 98 ASN A O 1
ATOM 711 N N . THR A 1 99 ? 0.708 14.766 11.414 1 94.69 99 THR A N 1
ATOM 712 C CA . THR A 1 99 ? 0.792 14.289 10.031 1 94.69 99 THR A CA 1
ATOM 713 C C . THR A 1 99 ? 2.004 14.883 9.328 1 94.69 99 THR A C 1
ATOM 715 O O . THR A 1 99 ? 2.023 16.078 9.016 1 94.69 99 THR A O 1
ATOM 718 N N . PRO A 1 100 ? 3 14.109 9.055 1 95.31 100 PRO A N 1
ATOM 719 C CA . PRO A 1 100 ? 4.242 14.602 8.445 1 95.31 100 PRO A CA 1
ATOM 720 C C . PRO A 1 100 ? 3.996 15.484 7.227 1 95.31 100 PRO A C 1
ATOM 722 O O . PRO A 1 100 ? 4.695 16.469 7.027 1 95.31 100 PRO A O 1
ATOM 725 N N . LEU A 1 101 ? 2.994 15.234 6.441 1 95.62 101 LEU A N 1
ATOM 726 C CA . LEU A 1 101 ? 2.727 16.062 5.27 1 95.62 101 LEU A CA 1
ATOM 727 C C . LEU A 1 101 ? 2.027 17.359 5.668 1 95.62 101 LEU A C 1
ATOM 729 O O . LEU A 1 101 ? 1.816 18.234 4.832 1 95.62 101 LEU A O 1
ATOM 733 N N . GLY A 1 102 ? 1.508 17.469 6.891 1 94.75 102 GLY A N 1
ATOM 734 C CA . GLY A 1 102 ? 1.096 18.75 7.461 1 94.75 102 GLY A CA 1
ATOM 735 C C . GLY A 1 102 ? -0.273 19.203 6.988 1 94.75 102 GLY A C 1
ATOM 736 O O . GLY A 1 102 ? -0.579 20.391 7.008 1 94.75 102 GLY A O 1
ATOM 737 N N . ARG A 1 103 ? -1.037 18.266 6.52 1 94.25 103 ARG A N 1
ATOM 738 C CA . ARG A 1 103 ? -2.375 18.594 6.035 1 94.25 103 ARG A CA 1
ATOM 739 C C . ARG A 1 103 ? -3.307 17.406 6.141 1 94.25 103 ARG A C 1
ATOM 741 O O . ARG A 1 103 ? -2.855 16.281 6.375 1 94.25 103 ARG A O 1
ATOM 748 N N . ALA A 1 104 ? -4.652 17.688 5.984 1 92.88 104 ALA A N 1
ATOM 749 C CA . ALA A 1 104 ? -5.625 16.609 5.805 1 92.88 104 ALA A CA 1
ATOM 750 C C . ALA A 1 104 ? -5.629 16.109 4.363 1 92.88 104 ALA A C 1
ATOM 752 O O . ALA A 1 104 ? -5.242 16.828 3.447 1 92.88 104 ALA A O 1
ATOM 753 N N . ALA A 1 105 ? -6.008 14.852 4.258 1 94.75 105 ALA A N 1
ATOM 754 C CA . ALA A 1 105 ? -6.242 14.352 2.904 1 94.75 105 ALA A CA 1
ATOM 755 C C . ALA A 1 105 ? -7.508 14.961 2.305 1 94.75 105 ALA A C 1
ATOM 757 O O . ALA A 1 105 ? -8.477 15.227 3.02 1 94.75 105 ALA A O 1
ATOM 758 N N . LEU A 1 106 ? -7.48 15.141 0.978 1 95.19 106 LEU A N 1
ATOM 759 C CA . LEU A 1 106 ? -8.727 15.328 0.243 1 95.19 106 LEU A CA 1
ATOM 760 C C . LEU A 1 106 ? -9.398 13.992 -0.035 1 95.19 106 LEU A C 1
ATOM 762 O O . LEU A 1 106 ? -8.727 12.992 -0.291 1 95.19 106 LEU A O 1
ATOM 766 N N . PRO A 1 107 ? -10.742 14 -0.009 1 94.38 107 PRO A N 1
ATOM 767 C CA . PRO A 1 107 ? -11.43 12.75 -0.347 1 94.38 107 PRO A CA 1
ATOM 768 C C . PRO A 1 107 ? -10.977 12.172 -1.686 1 94.38 107 PRO A C 1
ATOM 770 O O . PRO A 1 107 ? -10.883 10.945 -1.834 1 94.38 107 PRO A O 1
ATOM 773 N N . GLU A 1 108 ? -10.617 12.969 -2.611 1 97.31 108 GLU A N 1
ATOM 774 C CA . GLU A 1 108 ? -10.172 12.539 -3.936 1 97.31 108 GLU A CA 1
ATOM 775 C C . GLU A 1 108 ? -8.844 11.789 -3.861 1 97.31 108 GLU A C 1
ATOM 777 O O . GLU A 1 108 ? -8.57 10.922 -4.691 1 97.31 108 GLU A O 1
ATOM 782 N N . GLU A 1 109 ? -8.031 12.102 -2.979 1 96.88 109 GLU A N 1
ATOM 783 C CA . GLU A 1 109 ? -6.734 11.438 -2.848 1 96.88 109 GLU A CA 1
ATOM 784 C C . GLU A 1 109 ? -6.898 10 -2.369 1 96.88 109 GLU A C 1
ATOM 786 O O . GLU A 1 109 ? -6.137 9.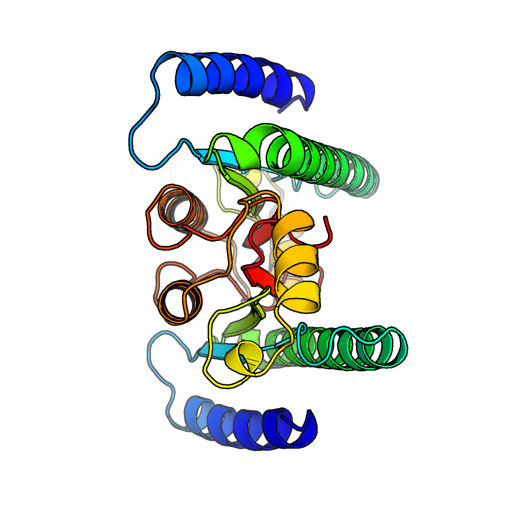117 -2.773 1 96.88 109 GLU A O 1
ATOM 791 N N . VAL A 1 110 ? -7.891 9.805 -1.588 1 95.69 110 VAL A N 1
ATOM 792 C CA . VAL A 1 110 ? -8.227 8.438 -1.188 1 95.69 110 VAL A CA 1
ATOM 793 C C . VAL A 1 110 ? -8.859 7.695 -2.363 1 95.69 110 VAL A C 1
ATOM 795 O O . VAL A 1 110 ? -8.484 6.559 -2.656 1 95.69 110 VAL A O 1
ATOM 798 N N . ALA A 1 111 ? -9.742 8.414 -3.041 1 97.06 111 ALA A N 1
ATOM 799 C CA . ALA A 1 111 ? -10.453 7.816 -4.168 1 97.06 111 ALA A CA 1
ATOM 800 C C . ALA A 1 111 ? -9.484 7.402 -5.273 1 97.06 111 ALA A C 1
ATOM 802 O O . ALA A 1 111 ? -9.695 6.391 -5.945 1 97.06 111 ALA A O 1
ATOM 803 N N . ARG A 1 112 ? -8.477 8.086 -5.48 1 98.25 112 ARG A N 1
ATOM 804 C CA . ARG A 1 112 ? -7.5 7.77 -6.516 1 98.25 112 ARG A CA 1
ATOM 805 C C . ARG A 1 112 ? -6.762 6.477 -6.191 1 98.25 112 ARG A C 1
ATOM 807 O O . ARG A 1 112 ? -6.453 5.691 -7.094 1 98.25 112 ARG A O 1
ATOM 814 N N . VAL A 1 113 ? -6.445 6.25 -4.945 1 98 113 VAL A N 1
ATOM 815 C CA . VAL A 1 113 ? -5.793 5.008 -4.551 1 98 113 VAL A CA 1
ATOM 816 C C . VAL A 1 113 ? -6.75 3.834 -4.766 1 98 113 VAL A C 1
ATOM 818 O O . VAL A 1 113 ? -6.348 2.781 -5.266 1 98 113 VAL A O 1
ATOM 821 N N . VAL A 1 114 ? -8.031 4.07 -4.43 1 97.12 114 VAL A N 1
ATOM 822 C CA . VAL A 1 114 ? -9.039 3.043 -4.668 1 97.12 114 VAL A CA 1
ATOM 823 C C . VAL A 1 114 ? -9.109 2.729 -6.16 1 97.12 114 VAL A C 1
ATOM 825 O O . VAL A 1 114 ? -9.133 1.561 -6.555 1 97.12 114 VAL A O 1
ATOM 828 N N . THR A 1 115 ? -9.164 3.762 -6.957 1 97.81 115 THR A N 1
ATOM 829 C CA . THR A 1 115 ? -9.227 3.6 -8.406 1 97.81 115 THR A CA 1
ATOM 830 C C . THR A 1 115 ? -8.016 2.824 -8.914 1 97.81 115 THR A C 1
ATOM 832 O O . THR A 1 115 ? -8.148 1.929 -9.75 1 97.81 115 THR A O 1
ATOM 835 N N . PHE A 1 116 ? -6.852 3.125 -8.477 1 98.31 116 PHE A N 1
ATOM 836 C CA . PHE A 1 116 ? -5.629 2.408 -8.82 1 98.31 116 PHE A CA 1
ATOM 837 C C . PHE A 1 116 ? -5.762 0.925 -8.492 1 98.31 116 PHE A C 1
ATOM 839 O O . PHE A 1 116 ? -5.445 0.073 -9.328 1 98.31 116 PHE A O 1
ATOM 846 N N . LEU A 1 117 ? -6.309 0.599 -7.285 1 97.62 117 LEU A N 1
ATOM 847 C CA . LEU A 1 117 ? -6.426 -0.779 -6.82 1 97.62 117 LEU A CA 1
ATOM 848 C C . LEU A 1 117 ? -7.477 -1.538 -7.625 1 97.62 117 LEU A C 1
ATOM 850 O O . LEU A 1 117 ? -7.445 -2.77 -7.688 1 97.62 117 LEU A O 1
ATOM 854 N N . CYS A 1 118 ? -8.383 -0.812 -8.219 1 95.75 118 CYS A N 1
ATOM 855 C CA . CYS A 1 118 ? -9.414 -1.438 -9.031 1 95.75 118 CYS A CA 1
ATOM 856 C C . CYS A 1 118 ? -8.938 -1.646 -10.461 1 95.75 118 CYS A C 1
ATOM 858 O O . CYS A 1 118 ? -9.602 -2.316 -11.258 1 95.75 118 CYS A O 1
ATOM 860 N N . GLY A 1 119 ? -7.793 -1.129 -10.781 1 94.75 119 GLY A N 1
ATOM 861 C CA . GLY A 1 119 ? -7.297 -1.177 -12.148 1 94.75 119 GLY A CA 1
ATOM 862 C C . GLY A 1 119 ? -6.227 -2.232 -12.359 1 94.75 119 GLY A C 1
ATOM 863 O O . GLY A 1 119 ? -5.816 -2.906 -11.414 1 94.75 119 GLY A O 1
ATOM 864 N N . PRO A 1 120 ? -5.707 -2.305 -13.594 1 95.06 120 PRO A N 1
ATOM 865 C CA . PRO A 1 120 ? -4.746 -3.35 -13.953 1 95.06 120 PRO A CA 1
ATOM 866 C C . PRO A 1 120 ? -3.338 -3.062 -13.43 1 95.06 120 PRO A C 1
ATOM 868 O O . PRO A 1 120 ? -2.5 -3.967 -13.383 1 95.06 120 PRO A O 1
ATOM 871 N N . ASP A 1 121 ? -3.115 -1.829 -13.047 1 96.69 121 ASP A N 1
ATOM 872 C CA . ASP A 1 121 ? -1.771 -1.469 -12.602 1 96.69 121 ASP A CA 1
ATOM 873 C C . ASP A 1 121 ? -1.444 -2.113 -11.258 1 96.69 121 ASP A C 1
ATOM 875 O O . ASP A 1 121 ? -0.28 -2.17 -10.859 1 96.69 121 ASP A O 1
ATOM 879 N N . SER A 1 122 ? -2.453 -2.609 -10.57 1 97.81 122 SER A N 1
ATOM 880 C CA . SER A 1 122 ? -2.264 -3.285 -9.289 1 97.81 122 SER A CA 1
ATOM 881 C C . SER A 1 122 ? -2.533 -4.781 -9.406 1 97.81 122 SER A C 1
ATOM 883 O O . SER A 1 122 ? -2.971 -5.418 -8.445 1 97.81 122 SER A O 1
ATOM 885 N N . SER A 1 123 ? -2.225 -5.348 -10.531 1 96.94 123 SER A N 1
ATOM 886 C CA . SER A 1 123 ? -2.666 -6.688 -10.906 1 96.94 123 SER A CA 1
ATOM 887 C C . SER A 1 123 ? -2.035 -7.746 -10.008 1 96.94 123 SER A C 1
ATOM 889 O O . SER A 1 123 ? -2.539 -8.867 -9.914 1 96.94 123 SER A O 1
ATOM 891 N N . PHE A 1 124 ? -0.919 -7.434 -9.352 1 96.56 124 PHE A N 1
ATOM 892 C CA . PHE A 1 124 ? -0.284 -8.438 -8.508 1 96.56 124 PHE A CA 1
ATOM 893 C C . PHE A 1 124 ? -0.402 -8.062 -7.039 1 96.56 124 PHE A C 1
ATOM 895 O O . PHE A 1 124 ? 0.395 -8.516 -6.211 1 96.56 124 PHE A O 1
ATOM 902 N N . MET A 1 125 ? -1.362 -7.23 -6.734 1 97.62 125 MET A N 1
ATOM 903 C CA . MET A 1 125 ? -1.6 -6.824 -5.352 1 97.62 125 MET A CA 1
ATOM 904 C C . MET A 1 125 ? -2.867 -7.473 -4.805 1 97.62 125 MET A C 1
ATOM 906 O O . MET A 1 125 ? -3.965 -7.223 -5.309 1 97.62 125 MET A O 1
ATOM 910 N N . THR A 1 126 ? -2.689 -8.281 -3.768 1 97.5 126 THR A N 1
ATOM 911 C CA . THR A 1 126 ? -3.803 -8.82 -2.992 1 97.5 126 THR A CA 1
ATOM 912 C C . THR A 1 126 ? -3.381 -9.086 -1.55 1 97.5 126 THR A C 1
ATOM 914 O O . THR A 1 126 ? -2.207 -9.344 -1.277 1 97.5 126 THR A O 1
ATOM 917 N N . GLY A 1 127 ? -4.301 -8.828 -0.63 1 96.81 127 GLY A N 1
ATOM 918 C CA . GLY A 1 127 ? -4.016 -9.008 0.786 1 96.81 127 GLY A CA 1
ATOM 919 C C . GLY A 1 127 ? -3.256 -7.844 1.392 1 96.81 127 GLY A C 1
ATOM 920 O O . GLY A 1 127 ? -2.832 -7.906 2.547 1 96.81 127 GLY A O 1
ATOM 921 N N . ALA A 1 128 ? -3.037 -6.816 0.671 1 96.44 128 ALA A N 1
ATOM 922 C CA . ALA A 1 128 ? -2.232 -5.68 1.114 1 96.44 128 ALA A CA 1
ATOM 923 C C . ALA A 1 128 ? -3.09 -4.648 1.843 1 96.44 128 ALA A C 1
ATOM 925 O O . ALA A 1 128 ? -4.289 -4.535 1.582 1 96.44 128 ALA A O 1
ATOM 926 N N . SER A 1 129 ? -2.516 -3.973 2.729 1 95.12 129 SER A N 1
ATOM 927 C CA . SER A 1 129 ? -3.074 -2.801 3.395 1 95.12 129 SER A CA 1
ATOM 928 C C . SER A 1 129 ? -2.328 -1.53 3 1 95.12 129 SER A C 1
ATOM 930 O O . SER A 1 129 ? -1.145 -1.378 3.312 1 95.12 129 SER A O 1
ATOM 932 N N . ILE A 1 130 ? -3.037 -0.665 2.355 1 96.19 130 ILE A N 1
ATOM 933 C CA . ILE A 1 130 ? -2.404 0.521 1.789 1 96.19 130 ILE A CA 1
ATOM 934 C C . ILE A 1 130 ? -2.715 1.736 2.658 1 96.19 130 ILE A C 1
ATOM 936 O O . ILE A 1 130 ? -3.859 2.191 2.715 1 96.19 130 ILE A O 1
ATOM 940 N N . GLU A 1 131 ? -1.697 2.271 3.215 1 94.81 131 GLU A N 1
ATOM 941 C CA . GLU A 1 131 ? -1.839 3.451 4.062 1 94.81 131 GLU A CA 1
ATOM 942 C C . GLU A 1 131 ? -1.854 4.73 3.227 1 94.81 131 GLU A C 1
ATOM 944 O O . GLU A 1 131 ? -0.902 5.012 2.498 1 94.81 131 GLU A O 1
ATOM 949 N N . VAL A 1 132 ? -2.932 5.418 3.334 1 95.81 132 VAL A N 1
ATOM 950 C CA . VAL A 1 132 ? -3.076 6.758 2.777 1 95.81 132 VAL A CA 1
ATOM 951 C C . VAL A 1 132 ? -3.238 7.773 3.908 1 95.81 132 VAL A C 1
ATOM 953 O O . VAL A 1 132 ? -4.336 8.289 4.137 1 95.81 132 VAL A O 1
ATOM 956 N N . THR A 1 133 ? -2.066 8.078 4.578 1 94.31 133 THR A N 1
ATOM 957 C CA . THR A 1 133 ? -2.201 8.719 5.883 1 94.31 133 THR A CA 1
ATOM 958 C C . THR A 1 133 ? -1.4 10.016 5.941 1 94.31 133 THR A C 1
ATOM 960 O O . THR A 1 133 ? -1.367 10.68 6.977 1 94.31 133 THR A O 1
ATOM 963 N N . GLY A 1 134 ? -0.681 10.281 4.91 1 95.94 134 GLY A N 1
ATOM 964 C CA . GLY A 1 134 ? 0.228 11.414 4.98 1 95.94 134 GLY A CA 1
ATOM 965 C C . GLY A 1 134 ? 1.341 11.219 5.996 1 95.94 134 GLY A C 1
ATOM 966 O O . GLY A 1 134 ? 1.934 12.195 6.465 1 95.94 134 GLY A O 1
ATOM 967 N N . GLY A 1 135 ? 1.503 10.039 6.43 1 95.44 135 GLY A N 1
ATOM 968 C CA . GLY A 1 135 ? 2.529 9.711 7.406 1 95.44 135 GLY A CA 1
ATOM 969 C C . GLY A 1 135 ? 2.016 9.711 8.836 1 95.44 135 GLY A C 1
ATOM 970 O O . GLY A 1 135 ? 2.779 9.484 9.773 1 95.44 135 GLY A O 1
ATOM 971 N N . TYR A 1 136 ? 0.731 9.891 8.977 1 91.56 136 TYR A N 1
ATOM 972 C CA . TYR A 1 136 ? 0.172 9.844 10.32 1 91.56 136 TYR A CA 1
ATOM 973 C C . TYR A 1 136 ? 0.432 8.492 10.977 1 91.56 136 TYR A C 1
ATOM 975 O O . TYR A 1 136 ? 0.239 7.445 10.344 1 91.56 136 TYR A O 1
ATOM 983 N N . GLY A 1 137 ? 0.955 8.461 12.227 1 86.94 137 GLY A N 1
ATOM 984 C CA . GLY A 1 137 ? 1.106 7.242 13.008 1 86.94 137 GLY A CA 1
ATOM 985 C C . GLY A 1 137 ? 2.408 6.516 12.734 1 86.94 137 GLY A C 1
ATOM 986 O O . GLY A 1 137 ? 2.633 5.418 13.242 1 86.94 137 GLY A O 1
ATOM 987 N N . ILE A 1 138 ? 3.186 7.117 11.922 1 87.25 138 ILE A N 1
ATOM 988 C CA . ILE A 1 138 ? 4.438 6.402 11.695 1 87.25 138 ILE A CA 1
ATOM 989 C C . ILE A 1 138 ? 5.48 6.84 12.719 1 87.25 138 ILE A C 1
ATOM 991 O O . ILE A 1 138 ? 5.387 7.934 13.281 1 87.25 138 ILE A O 1
ATOM 995 N N . MET B 1 1 ? 21.078 -6.285 -2.934 1 43.53 1 MET B N 1
ATOM 996 C CA . MET B 1 1 ? 21.375 -4.855 -2.812 1 43.53 1 MET B CA 1
ATOM 997 C C . MET B 1 1 ? 21.531 -4.453 -1.351 1 43.53 1 MET B C 1
ATOM 999 O O . MET B 1 1 ? 20.797 -4.941 -0.486 1 43.53 1 MET B O 1
ATOM 1003 N N . ASP B 1 2 ? 22.734 -3.99 -1.061 1 56.94 2 ASP B N 1
ATOM 1004 C CA . ASP B 1 2 ? 23.188 -3.572 0.265 1 56.94 2 ASP B CA 1
ATOM 1005 C C . ASP B 1 2 ? 22.375 -2.379 0.767 1 56.94 2 ASP B C 1
ATOM 1007 O O . ASP B 1 2 ? 22.062 -1.464 -0.001 1 56.94 2 ASP B O 1
ATOM 1011 N N . ILE B 1 3 ? 21.719 -2.596 1.843 1 67.31 3 ILE B N 1
ATOM 1012 C CA . ILE B 1 3 ? 20.938 -1.565 2.527 1 67.31 3 ILE B CA 1
ATOM 1013 C C . ILE B 1 3 ? 21.734 -0.262 2.561 1 67.31 3 ILE B C 1
ATOM 1015 O O . ILE B 1 3 ? 21.156 0.825 2.453 1 67.31 3 ILE B O 1
ATOM 1019 N N . ARG B 1 4 ? 22.969 -0.44 2.525 1 64.19 4 ARG B N 1
ATOM 1020 C CA . ARG B 1 4 ? 23.828 0.74 2.625 1 64.19 4 ARG B CA 1
ATOM 1021 C C . ARG B 1 4 ? 23.797 1.546 1.33 1 64.19 4 ARG B C 1
ATOM 1023 O O . ARG B 1 4 ? 23.781 2.777 1.36 1 64.19 4 ARG B O 1
ATOM 1030 N N . GLY B 1 5 ? 23.859 0.821 0.343 1 66.31 5 GLY B N 1
ATOM 1031 C CA . GLY B 1 5 ? 23.781 1.479 -0.951 1 66.31 5 GLY B CA 1
ATOM 1032 C C . GLY B 1 5 ? 22.469 2.236 -1.153 1 66.31 5 GLY B C 1
ATOM 1033 O O . GLY B 1 5 ? 22.484 3.381 -1.609 1 66.31 5 GLY B O 1
ATOM 1034 N N . THR B 1 6 ? 21.438 1.679 -0.684 1 71.19 6 THR B N 1
ATOM 1035 C CA . THR B 1 6 ? 20.125 2.309 -0.792 1 71.19 6 THR B CA 1
ATOM 1036 C C . THR B 1 6 ? 20.078 3.607 0.008 1 71.19 6 THR B C 1
ATOM 1038 O O . THR B 1 6 ? 19.594 4.625 -0.479 1 71.19 6 THR B O 1
ATOM 1041 N N . PHE B 1 7 ? 20.766 3.613 1.098 1 76.44 7 PHE B N 1
ATOM 1042 C CA . PHE B 1 7 ? 20.734 4.77 1.987 1 76.44 7 PHE B CA 1
ATOM 1043 C C . PHE B 1 7 ? 21.516 5.934 1.396 1 76.44 7 PHE B C 1
ATOM 1045 O O . PHE B 1 7 ? 21.047 7.066 1.379 1 76.44 7 PHE B O 1
ATOM 1052 N N . LEU B 1 8 ? 22.688 5.629 0.844 1 72.88 8 LEU B N 1
ATOM 1053 C CA . LEU B 1 8 ? 23.562 6.676 0.326 1 72.88 8 LEU B CA 1
ATOM 1054 C C . LEU B 1 8 ? 22.953 7.32 -0.916 1 72.88 8 LEU B C 1
ATOM 1056 O O . LEU B 1 8 ? 22.984 8.547 -1.063 1 72.88 8 LEU B O 1
ATOM 1060 N N . VAL B 1 9 ? 22.406 6.543 -1.74 1 78.56 9 VAL B N 1
ATOM 1061 C CA . VAL B 1 9 ? 21.812 7.047 -2.973 1 78.56 9 VAL B CA 1
ATOM 1062 C C . VAL B 1 9 ? 20.578 7.891 -2.645 1 78.56 9 VAL B C 1
ATOM 1064 O O . VAL B 1 9 ? 20.391 8.961 -3.227 1 78.56 9 VAL B O 1
ATOM 1067 N N . THR B 1 10 ? 19.875 7.449 -1.711 1 85.94 10 THR B N 1
ATOM 1068 C CA . THR B 1 10 ? 18.672 8.172 -1.326 1 85.94 10 THR B CA 1
ATOM 1069 C C . THR B 1 10 ? 19.016 9.531 -0.729 1 85.94 10 THR B C 1
ATOM 1071 O O . THR B 1 10 ? 18.391 10.539 -1.063 1 85.94 10 THR B O 1
ATOM 1074 N N . LYS B 1 11 ? 20.031 9.539 0.064 1 83.5 11 LYS B N 1
ATOM 1075 C CA . LYS B 1 11 ? 20.438 10.789 0.7 1 83.5 11 LYS B CA 1
ATOM 1076 C C . LYS B 1 11 ? 20.859 11.82 -0.341 1 83.5 11 LYS B C 1
ATOM 1078 O O . LYS B 1 11 ? 20.484 12.992 -0.248 1 83.5 11 LYS B O 1
ATOM 1083 N N . SER B 1 12 ? 21.609 11.344 -1.286 1 83.94 12 SER B N 1
ATOM 1084 C CA . SER B 1 12 ? 22.062 12.25 -2.338 1 83.94 12 SER B CA 1
ATOM 1085 C C . SER B 1 12 ? 20.875 12.773 -3.158 1 83.94 12 SER B C 1
ATOM 1087 O O . SER B 1 12 ? 20.812 13.961 -3.459 1 83.94 12 SER B O 1
ATOM 1089 N N . ALA B 1 13 ? 20.016 11.914 -3.492 1 84.5 13 ALA B N 1
ATOM 1090 C CA . ALA B 1 13 ? 18.844 12.289 -4.277 1 84.5 13 ALA B CA 1
ATOM 1091 C C . ALA B 1 13 ? 17.969 13.289 -3.518 1 84.5 13 ALA B C 1
ATOM 1093 O O . ALA B 1 13 ? 17.5 14.266 -4.094 1 84.5 13 ALA B O 1
ATOM 1094 N N . VAL B 1 14 ? 17.828 13.062 -2.324 1 87.38 14 VAL B N 1
ATOM 1095 C CA . VAL B 1 14 ? 17 13.922 -1.484 1 87.38 14 VAL B CA 1
ATOM 1096 C C . VAL B 1 14 ? 17.609 15.32 -1.404 1 87.38 14 VAL B C 1
ATOM 1098 O O . VAL B 1 14 ? 16.891 16.312 -1.482 1 87.38 14 VAL B O 1
ATOM 1101 N N . ARG B 1 15 ? 18.859 15.398 -1.257 1 85.94 15 ARG B N 1
ATOM 1102 C CA . ARG B 1 15 ? 19.547 16.688 -1.215 1 85.94 15 ARG B CA 1
ATOM 1103 C C . ARG B 1 15 ? 19.25 17.5 -2.473 1 85.94 15 ARG B C 1
ATOM 1105 O O . ARG B 1 15 ? 19.016 18.703 -2.395 1 85.94 15 ARG B O 1
ATOM 1112 N N . GLU B 1 16 ? 19.281 16.797 -3.523 1 85 16 GLU B N 1
ATOM 1113 C CA . GLU B 1 16 ? 19.016 17.469 -4.789 1 85 16 GLU B CA 1
ATOM 1114 C C . GLU B 1 16 ? 17.562 17.938 -4.871 1 85 16 GLU B C 1
ATOM 1116 O O . GLU B 1 16 ? 17.281 19.016 -5.387 1 85 16 GLU B O 1
ATOM 1121 N N . MET B 1 17 ? 16.656 17.156 -4.426 1 86.44 17 MET B N 1
ATOM 1122 C CA . MET B 1 17 ? 15.242 17.531 -4.422 1 86.44 17 MET B CA 1
ATOM 1123 C C . MET B 1 17 ? 15.008 18.781 -3.58 1 86.44 17 MET B C 1
ATOM 1125 O O . MET B 1 17 ? 14.242 19.656 -3.975 1 86.44 17 MET B O 1
ATOM 1129 N N . LEU B 1 18 ? 15.633 18.781 -2.49 1 85.62 18 LEU B N 1
ATOM 1130 C CA . LEU B 1 18 ? 15.477 19.906 -1.573 1 85.62 18 LEU B CA 1
ATOM 1131 C C . LEU B 1 18 ? 16.062 21.172 -2.164 1 85.62 18 LEU B C 1
ATOM 1133 O O . LEU B 1 18 ? 15.477 22.25 -2.041 1 85.62 18 LEU B O 1
ATOM 1137 N N . ALA B 1 19 ? 17.156 20.969 -2.783 1 84.31 19 ALA B N 1
ATOM 1138 C CA . ALA B 1 19 ? 17.859 22.109 -3.354 1 84.31 19 ALA B CA 1
ATOM 1139 C C . ALA B 1 19 ? 17.094 22.703 -4.531 1 84.31 19 ALA B C 1
ATOM 1141 O O . ALA B 1 19 ? 17.094 23.922 -4.73 1 84.31 19 ALA B O 1
ATOM 1142 N N . ASN B 1 20 ? 16.438 21.859 -5.254 1 81.06 20 ASN B N 1
ATOM 1143 C CA . ASN B 1 20 ? 15.789 22.312 -6.484 1 81.06 20 ASN B CA 1
ATOM 1144 C C . ASN B 1 20 ? 14.312 22.625 -6.266 1 81.06 20 ASN B C 1
ATOM 1146 O O . ASN B 1 20 ? 13.633 23.094 -7.18 1 81.06 20 ASN B O 1
ATOM 1150 N N . LYS B 1 21 ? 13.82 22.641 -5.203 1 72.19 21 LYS B N 1
ATOM 1151 C CA . LYS B 1 21 ? 12.422 22.891 -4.863 1 72.19 21 LYS B CA 1
ATOM 1152 C C . LYS B 1 21 ? 11.484 22.266 -5.887 1 72.19 21 LYS B C 1
ATOM 1154 O O . LYS B 1 21 ? 10.617 22.953 -6.445 1 72.19 21 LYS B O 1
ATOM 1159 N N . VAL B 1 22 ? 11.641 21.062 -6.207 1 67.12 22 VAL B N 1
ATOM 1160 C CA . VAL B 1 22 ? 10.867 20.391 -7.242 1 67.12 22 VAL B CA 1
ATOM 1161 C C . VAL B 1 22 ? 9.375 20.641 -7.031 1 67.12 22 VAL B C 1
ATOM 1163 O O . VAL B 1 22 ? 8.867 20.5 -5.914 1 67.12 22 VAL B O 1
ATOM 1166 N N . PRO B 1 23 ? 8.789 21.281 -8.023 1 64.12 23 PRO B N 1
ATOM 1167 C CA . PRO B 1 23 ? 7.34 21.484 -7.918 1 64.12 23 PRO B CA 1
ATOM 1168 C C . PRO B 1 23 ? 6.582 20.188 -7.613 1 64.12 23 PRO B C 1
ATOM 1170 O O . PRO B 1 23 ? 6.844 19.156 -8.234 1 64.12 23 PRO B O 1
ATOM 1173 N N . GLY B 1 24 ? 5.656 20.172 -6.668 1 66.94 24 GLY B N 1
ATOM 1174 C CA . GLY B 1 24 ? 4.852 19.016 -6.309 1 66.94 24 GLY B CA 1
ATOM 1175 C C . GLY B 1 24 ? 5.508 18.125 -5.266 1 66.94 24 GLY B C 1
ATOM 1176 O O . GLY B 1 24 ? 4.91 17.156 -4.801 1 66.94 24 GLY B O 1
ATOM 1177 N N . GLY B 1 25 ? 6.633 18.578 -4.98 1 74.5 25 GLY B N 1
ATOM 1178 C CA . GLY B 1 25 ? 7.406 17.828 -4.008 1 74.5 25 GLY B CA 1
ATOM 1179 C C . GLY B 1 25 ? 8.109 16.625 -4.605 1 74.5 25 GLY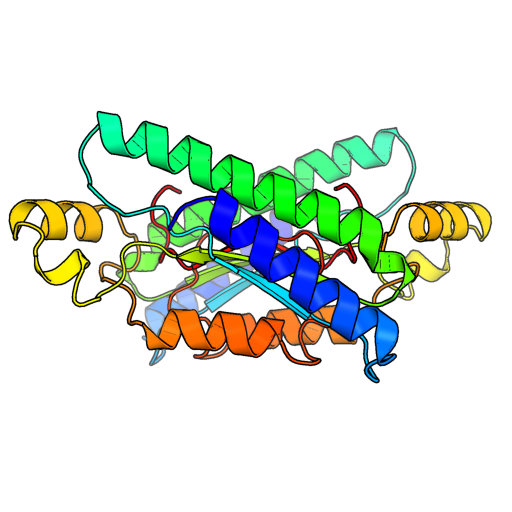 B C 1
ATOM 1180 O O . GLY B 1 25 ? 8.039 16.391 -5.812 1 74.5 25 GLY B O 1
ATOM 1181 N N . GLY B 1 26 ? 9.164 16.094 -4.102 1 89.12 26 GLY B N 1
ATOM 1182 C CA . GLY B 1 26 ? 9.883 14.898 -4.531 1 89.12 26 GLY B CA 1
ATOM 1183 C C . GLY B 1 26 ? 9.359 13.625 -3.904 1 89.12 26 GLY B C 1
ATOM 1184 O O . GLY B 1 26 ? 8.531 13.664 -2.99 1 89.12 26 GLY B O 1
ATOM 1185 N N . THR B 1 27 ? 9.531 12.625 -4.664 1 94.12 27 THR B N 1
ATOM 1186 C CA . THR B 1 27 ? 9.18 11.328 -4.117 1 94.12 27 THR B CA 1
ATOM 1187 C C . THR B 1 27 ? 10.375 10.383 -4.141 1 94.12 27 THR B C 1
ATOM 1189 O O . THR B 1 27 ? 11.18 10.414 -5.078 1 94.12 27 THR B O 1
ATOM 1192 N N . VAL B 1 28 ? 10.523 9.648 -3.062 1 94.06 28 VAL B N 1
ATOM 1193 C CA . VAL B 1 28 ? 11.477 8.547 -2.949 1 94.06 28 VAL B CA 1
ATOM 1194 C C . VAL B 1 28 ? 10.719 7.223 -2.83 1 94.06 28 VAL B C 1
ATOM 1196 O O . VAL B 1 28 ? 9.781 7.105 -2.037 1 94.06 28 VAL B O 1
ATOM 1199 N N . VAL B 1 29 ? 11.07 6.305 -3.701 1 95.31 29 VAL B N 1
ATOM 1200 C CA . VAL B 1 29 ? 10.523 4.961 -3.594 1 95.31 29 VAL B CA 1
ATOM 1201 C C . VAL B 1 29 ? 11.648 3.957 -3.35 1 95.31 29 VAL B C 1
ATOM 1203 O O . VAL B 1 29 ? 12.523 3.777 -4.203 1 95.31 29 VAL B O 1
ATOM 1206 N N . ASN B 1 30 ? 11.609 3.312 -2.197 1 92.38 30 ASN B N 1
ATOM 1207 C CA . ASN B 1 30 ? 12.57 2.273 -1.84 1 92.38 30 ASN B CA 1
ATOM 1208 C C . ASN B 1 30 ? 12.031 0.88 -2.152 1 92.38 30 ASN B C 1
ATOM 1210 O O . ASN B 1 30 ? 10.859 0.594 -1.902 1 92.38 30 ASN B O 1
ATOM 1214 N N . ILE B 1 31 ? 12.781 0.058 -2.717 1 89.5 31 ILE B N 1
ATOM 1215 C CA . ILE B 1 31 ? 12.391 -1.32 -2.994 1 89.5 31 ILE B CA 1
ATOM 1216 C C . ILE B 1 31 ? 13.008 -2.25 -1.952 1 89.5 31 ILE B C 1
ATOM 1218 O O . ILE B 1 31 ? 14.227 -2.301 -1.798 1 89.5 31 ILE B O 1
ATOM 1222 N N . ALA B 1 32 ? 12 -2.912 -1.236 1 78.62 32 ALA B N 1
ATOM 1223 C CA . ALA B 1 32 ? 12.461 -3.795 -0.167 1 78.62 32 ALA B CA 1
ATOM 1224 C C . ALA B 1 32 ? 12.484 -5.25 -0.629 1 78.62 32 ALA B C 1
ATOM 1226 O O . ALA B 1 32 ? 11.438 -5.844 -0.888 1 78.62 32 ALA B O 1
ATOM 1227 N N . SER B 1 33 ? 12.734 -5.824 -1.947 1 60.78 33 SER B N 1
ATOM 1228 C CA . SER B 1 33 ? 12.594 -7.117 -2.613 1 60.78 33 SER B CA 1
ATOM 1229 C C . SER B 1 33 ? 13.352 -8.211 -1.872 1 60.78 33 SER B C 1
ATOM 1231 O O . SER B 1 33 ? 13.562 -9.297 -2.406 1 60.78 33 SER B O 1
ATOM 1233 N N . ILE B 1 34 ? 13.406 -8.656 -0.616 1 50.34 34 ILE B N 1
ATOM 1234 C CA . ILE B 1 34 ? 14.586 -9.43 -0.255 1 50.34 34 ILE B CA 1
ATOM 1235 C C . ILE B 1 34 ? 14.383 -10.898 -0.629 1 50.34 34 ILE B C 1
ATOM 1237 O O . ILE B 1 34 ? 15.047 -11.781 -0.086 1 50.34 34 ILE B O 1
ATOM 1241 N N . TRP B 1 35 ? 13.297 -11.242 -1.53 1 47.62 35 TRP B N 1
ATOM 1242 C CA . TRP B 1 35 ? 13.188 -12.695 -1.652 1 47.62 35 TRP B CA 1
ATOM 1243 C C . TRP B 1 35 ? 14.469 -13.297 -2.225 1 47.62 35 TRP B C 1
ATOM 1245 O O . TRP B 1 35 ? 14.742 -13.164 -3.42 1 47.62 35 TRP B O 1
ATOM 1255 N N . GLY B 1 36 ? 15.5 -12.656 -2.16 1 41.78 36 GLY B N 1
ATOM 1256 C CA . GLY B 1 36 ? 16.5 -13.492 -2.803 1 41.78 36 GLY B CA 1
ATOM 1257 C C . GLY B 1 36 ? 16.297 -14.977 -2.541 1 41.78 36 GLY B C 1
ATOM 1258 O O . GLY B 1 36 ? 15.812 -15.703 -3.406 1 41.78 36 GLY B O 1
ATOM 1259 N N . LYS B 1 37 ? 17.203 -15.625 -1.887 1 40.06 37 LYS B N 1
ATOM 1260 C CA . LYS B 1 37 ? 17.5 -17.062 -1.82 1 40.06 37 LYS B CA 1
ATOM 1261 C C . LYS B 1 37 ? 16.641 -17.75 -0.763 1 40.06 37 LYS B C 1
ATOM 1263 O O . LYS B 1 37 ? 16.422 -17.203 0.325 1 40.06 37 LYS B O 1
ATOM 1268 N N . THR B 1 38 ? 15.531 -18.453 -1.175 1 39.94 38 THR B N 1
ATOM 1269 C CA . THR B 1 38 ? 14.586 -19.297 -0.459 1 39.94 38 THR B CA 1
ATOM 1270 C C . THR B 1 38 ? 15.281 -20.047 0.672 1 39.94 38 THR B C 1
ATOM 1272 O O . THR B 1 38 ? 14.641 -20.844 1.384 1 39.94 38 THR B O 1
ATOM 1275 N N . GLY B 1 39 ? 16.469 -20.016 0.898 1 42.88 39 GLY B N 1
ATOM 1276 C CA . GLY B 1 39 ? 16.844 -20.859 2.025 1 42.88 39 GLY B CA 1
ATOM 1277 C C . GLY B 1 39 ? 16.484 -20.25 3.367 1 42.88 39 GLY B C 1
ATOM 1278 O O . GLY B 1 39 ? 16.234 -19.047 3.461 1 42.88 39 GLY B O 1
ATOM 1279 N N . SER B 1 40 ? 15.953 -21.047 4.391 1 49.5 40 SER B N 1
ATOM 1280 C CA . SER B 1 40 ? 15.648 -20.688 5.77 1 49.5 40 SER B CA 1
ATOM 1281 C C . SER B 1 40 ? 16.5 -19.5 6.242 1 49.5 40 SER B C 1
ATOM 1283 O O . SER B 1 40 ? 15.992 -18.578 6.871 1 49.5 40 SER B O 1
ATOM 1285 N N . ALA B 1 41 ? 17.734 -19.719 6.203 1 47.19 41 ALA B N 1
ATOM 1286 C CA . ALA B 1 41 ? 18.672 -18.688 6.621 1 47.19 41 ALA B CA 1
ATOM 1287 C C . ALA B 1 41 ? 18.484 -17.406 5.809 1 47.19 41 ALA B C 1
ATOM 1289 O O . ALA B 1 41 ? 18.594 -16.297 6.344 1 47.19 41 ALA B O 1
ATOM 1290 N N . GLN B 1 42 ? 17.984 -17.531 4.664 1 50.28 42 GLN B N 1
ATOM 1291 C CA . GLN B 1 42 ? 17.828 -16.422 3.727 1 50.28 42 GLN B CA 1
ATOM 1292 C C . GLN B 1 42 ? 16.531 -15.672 3.977 1 50.28 42 GLN B C 1
ATOM 1294 O O . GLN B 1 42 ? 16.453 -14.461 3.77 1 50.28 42 GLN B O 1
ATOM 1299 N N . HIS B 1 43 ? 15.672 -16.391 4.73 1 61.28 43 HIS B N 1
ATOM 1300 C CA . HIS B 1 43 ? 14.422 -15.727 5.074 1 61.28 43 HIS B CA 1
ATOM 1301 C C . HIS B 1 43 ? 14.625 -14.711 6.191 1 61.28 43 HIS B C 1
ATOM 1303 O O . HIS B 1 43 ? 14.062 -13.617 6.152 1 61.28 43 HIS B O 1
ATOM 1309 N N . SER B 1 44 ? 15.531 -15.133 7.012 1 66.56 44 SER B N 1
ATOM 1310 C CA . SER B 1 44 ? 15.789 -14.234 8.133 1 66.56 44 SER B CA 1
ATOM 1311 C C . SER B 1 44 ? 16.5 -12.969 7.664 1 66.56 44 SER B C 1
ATOM 1313 O O . SER B 1 44 ? 16.172 -11.867 8.117 1 66.56 44 SER B O 1
ATOM 1315 N N . ALA B 1 45 ? 17.547 -13.172 6.824 1 64.69 45 ALA B N 1
ATOM 1316 C CA . ALA B 1 45 ? 18.266 -12.008 6.316 1 64.69 45 ALA B CA 1
ATOM 1317 C C . ALA B 1 45 ? 17.344 -11.109 5.504 1 64.69 45 ALA B C 1
ATOM 1319 O O . ALA B 1 45 ? 17.453 -9.883 5.578 1 64.69 45 ALA B O 1
ATOM 1320 N N . TYR B 1 46 ? 16.422 -11.719 4.914 1 67 46 TYR B N 1
ATOM 1321 C CA . TYR B 1 46 ? 15.453 -10.984 4.121 1 67 46 TYR B CA 1
ATOM 1322 C C . TYR B 1 46 ? 14.492 -10.211 5.016 1 67 46 TYR B C 1
ATOM 1324 O O . TYR B 1 46 ? 14.219 -9.031 4.77 1 67 46 TYR B O 1
ATOM 1332 N N . SER B 1 47 ? 14.203 -10.883 5.984 1 75.19 47 SER B N 1
ATOM 1333 C CA . SER B 1 47 ? 13.297 -10.234 6.918 1 75.19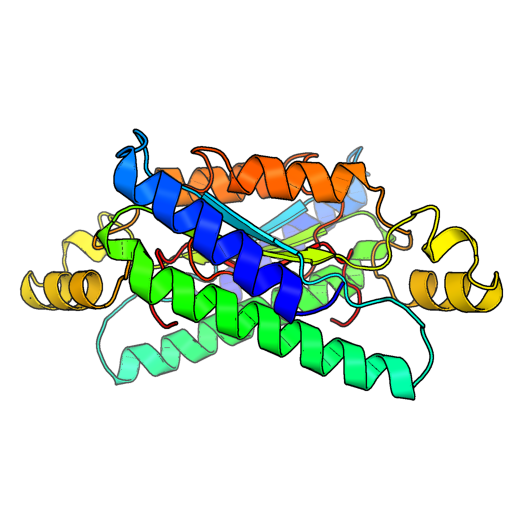 47 SER B CA 1
ATOM 1334 C C . SER B 1 47 ? 13.945 -9.016 7.566 1 75.19 47 SER B C 1
ATOM 1336 O O . SER B 1 47 ? 13.305 -7.977 7.734 1 75.19 47 SER B O 1
ATOM 1338 N N . ALA B 1 48 ? 15.211 -9.148 7.824 1 76.12 48 ALA B N 1
ATOM 1339 C CA . ALA B 1 48 ? 15.938 -8.047 8.453 1 76.12 48 ALA B CA 1
ATOM 1340 C C . ALA B 1 48 ? 16.109 -6.879 7.488 1 76.12 48 ALA B C 1
ATOM 1342 O O . ALA B 1 48 ? 15.914 -5.723 7.867 1 76.12 48 ALA B O 1
ATOM 1343 N N . SER B 1 49 ? 16.484 -7.156 6.285 1 74.75 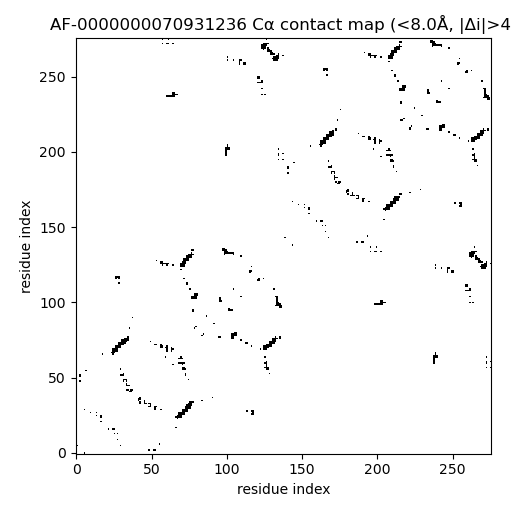49 SER B N 1
ATOM 1344 C CA . SER B 1 49 ? 16.656 -6.117 5.277 1 74.75 49 SER B CA 1
ATOM 1345 C C . SER B 1 49 ? 15.336 -5.414 4.977 1 74.75 49 SER B C 1
ATOM 1347 O O . SER B 1 49 ? 15.297 -4.188 4.836 1 74.75 49 SER B O 1
ATOM 1349 N N . LYS B 1 50 ? 14.273 -6.195 4.957 1 81.56 50 LYS B N 1
ATOM 1350 C CA . LYS B 1 50 ? 12.938 -5.633 4.746 1 81.56 50 LYS B CA 1
ATOM 1351 C C . LYS B 1 50 ? 12.57 -4.66 5.859 1 81.56 50 LYS B C 1
ATOM 1353 O O . LYS B 1 50 ? 12.148 -3.533 5.594 1 81.56 50 LYS B O 1
ATOM 1358 N N . SER B 1 51 ? 12.828 -5.121 6.996 1 86 51 SER B N 1
ATOM 1359 C CA . SER B 1 51 ? 12.5 -4.281 8.141 1 86 51 SER B CA 1
ATOM 1360 C C . SER B 1 51 ? 13.344 -3.01 8.156 1 86 51 SER B C 1
ATOM 1362 O O . SER B 1 51 ? 12.844 -1.932 8.484 1 86 51 SER B O 1
ATOM 1364 N N . ALA B 1 52 ? 14.586 -3.154 7.82 1 86.56 52 ALA B N 1
ATOM 1365 C CA . ALA B 1 52 ? 15.484 -2.004 7.801 1 86.56 52 ALA B CA 1
ATOM 1366 C C . ALA B 1 52 ? 15.047 -0.983 6.754 1 86.56 52 ALA B C 1
ATOM 1368 O O . ALA B 1 52 ? 15.031 0.221 7.02 1 86.56 52 ALA B O 1
ATOM 1369 N N . ILE B 1 53 ? 14.672 -1.444 5.652 1 88.56 53 ILE B N 1
ATOM 1370 C CA . ILE B 1 53 ? 14.25 -0.56 4.574 1 88.56 53 ILE B CA 1
ATOM 1371 C C . ILE B 1 53 ? 12.938 0.126 4.957 1 88.56 53 ILE B C 1
ATOM 1373 O O . ILE B 1 53 ? 12.766 1.321 4.711 1 88.56 53 ILE B O 1
ATOM 1377 N N . GLU B 1 54 ? 12.008 -0.612 5.504 1 92.25 54 GLU B N 1
ATOM 1378 C CA . GLU B 1 54 ? 10.75 -0.028 5.945 1 92.25 54 GLU B CA 1
ATOM 1379 C C . GLU B 1 54 ? 10.977 1.027 7.023 1 92.25 54 GLU B C 1
ATOM 1381 O O . GLU B 1 54 ? 10.367 2.1 6.988 1 92.25 54 GLU B O 1
ATOM 1386 N N . GLY B 1 55 ? 11.898 0.696 7.957 1 92.38 55 GLY B N 1
ATOM 1387 C CA . GLY B 1 55 ? 12.242 1.676 8.977 1 92.38 55 GLY B CA 1
ATOM 1388 C C . GLY B 1 55 ? 12.883 2.93 8.398 1 92.38 55 GLY B C 1
ATOM 1389 O O . GLY B 1 55 ? 12.516 4.043 8.781 1 92.38 55 GLY B O 1
ATOM 1390 N N . PHE B 1 56 ? 13.82 2.725 7.508 1 92.19 56 PHE B N 1
ATOM 1391 C CA . PHE B 1 56 ? 14.477 3.836 6.832 1 92.19 56 PHE B CA 1
ATOM 1392 C C . PHE B 1 56 ? 13.461 4.684 6.074 1 92.19 56 PHE B C 1
ATOM 1394 O O . PHE B 1 56 ? 13.492 5.914 6.145 1 92.19 56 PHE B O 1
ATOM 1401 N N . THR B 1 57 ? 12.508 4.062 5.445 1 94.06 57 THR B N 1
ATOM 1402 C CA . THR B 1 57 ? 11.461 4.734 4.684 1 94.06 57 THR B CA 1
ATOM 1403 C C . THR B 1 57 ? 10.609 5.613 5.598 1 94.06 57 THR B C 1
ATOM 1405 O O . THR B 1 57 ? 10.367 6.781 5.289 1 94.06 57 THR B O 1
ATOM 1408 N N . ARG B 1 58 ? 10.234 5.07 6.723 1 96.25 58 ARG B N 1
ATOM 1409 C CA . ARG B 1 58 ? 9.414 5.828 7.668 1 96.25 58 ARG B CA 1
ATOM 1410 C C . ARG B 1 58 ? 10.188 7.016 8.227 1 96.25 58 ARG B C 1
ATOM 1412 O O . ARG B 1 58 ? 9.641 8.102 8.391 1 96.25 58 ARG B O 1
ATOM 1419 N N . SER B 1 59 ? 11.438 6.805 8.508 1 95.5 59 SER B N 1
ATOM 1420 C CA . SER B 1 59 ? 12.281 7.883 9.016 1 95.5 59 SER B CA 1
ATOM 1421 C C . SER B 1 59 ? 12.375 9.031 8.016 1 95.5 59 SER B C 1
ATOM 1423 O O . SER B 1 59 ? 12.227 10.195 8.391 1 95.5 59 SER B O 1
ATOM 1425 N N . LEU B 1 60 ? 12.594 8.68 6.824 1 94.62 60 LEU B N 1
ATOM 1426 C CA . LEU B 1 60 ? 12.688 9.703 5.785 1 94.62 60 LEU B CA 1
ATOM 1427 C C . LEU B 1 60 ? 11.359 10.43 5.617 1 94.62 60 LEU B C 1
ATOM 1429 O O . LEU B 1 60 ? 11.336 11.648 5.422 1 94.62 60 LEU B O 1
ATOM 1433 N N . ALA B 1 61 ? 10.297 9.695 5.641 1 96.38 61 ALA B N 1
ATOM 1434 C CA . ALA B 1 61 ? 8.969 10.289 5.52 1 96.38 61 ALA B CA 1
ATOM 1435 C C . ALA B 1 61 ? 8.734 11.336 6.605 1 96.38 61 ALA B C 1
ATOM 1437 O O . ALA B 1 61 ? 8.18 12.406 6.344 1 96.38 61 ALA B O 1
ATOM 1438 N N . LEU B 1 62 ? 9.18 11.008 7.809 1 96.31 62 LEU B N 1
ATOM 1439 C CA . LEU B 1 62 ? 9.039 11.922 8.938 1 96.31 62 LEU B CA 1
ATOM 1440 C C . LEU B 1 62 ? 9.891 13.172 8.727 1 96.31 62 LEU B C 1
ATOM 1442 O O . LEU B 1 62 ? 9.422 14.289 8.969 1 96.31 62 LEU B O 1
ATOM 1446 N N . GLU B 1 63 ? 11.023 12.984 8.242 1 94 63 GLU B N 1
ATOM 1447 C CA . GLU B 1 63 ? 12 14.07 8.117 1 94 63 GLU B CA 1
ATOM 1448 C C . GLU B 1 63 ? 11.656 14.984 6.949 1 94 63 GLU B C 1
ATOM 1450 O O . GLU B 1 63 ? 11.852 16.203 7.027 1 94 63 GLU B O 1
ATOM 1455 N N . LEU B 1 64 ? 11.117 14.398 5.926 1 94.06 64 LEU B N 1
ATOM 1456 C CA . LEU B 1 64 ? 11.039 15.141 4.676 1 94.06 64 LEU B CA 1
ATOM 1457 C C . LEU B 1 64 ? 9.609 15.57 4.387 1 94.06 64 LEU B C 1
ATOM 1459 O O . LEU B 1 64 ? 9.359 16.359 3.467 1 94.06 64 LEU B O 1
ATOM 1463 N N . GLY B 1 65 ? 8.664 15.07 5.137 1 94.44 65 GLY B N 1
ATOM 1464 C CA . GLY B 1 65 ? 7.266 15.391 4.895 1 94.44 65 GLY B CA 1
ATOM 1465 C C . GLY B 1 65 ? 6.988 16.875 4.879 1 94.44 65 GLY B C 1
ATOM 1466 O O . GLY B 1 65 ? 6.215 17.359 4.047 1 94.44 65 GLY B O 1
ATOM 1467 N N . GLY B 1 66 ? 7.59 17.609 5.785 1 92.5 66 GLY B N 1
ATOM 1468 C CA . GLY B 1 66 ? 7.398 19.047 5.875 1 92.5 66 GLY B CA 1
ATOM 1469 C C . GLY B 1 66 ? 7.895 19.781 4.648 1 92.5 66 GLY B C 1
ATOM 1470 O O . GLY B 1 66 ? 7.48 20.922 4.391 1 92.5 66 GLY B O 1
ATOM 1471 N N . ASP B 1 67 ? 8.758 19.141 3.916 1 91.56 67 ASP B N 1
ATOM 1472 C CA . ASP B 1 67 ? 9.305 19.734 2.703 1 91.56 67 ASP B CA 1
ATOM 1473 C C . ASP B 1 67 ? 8.508 19.312 1.472 1 91.56 67 ASP B C 1
ATOM 1475 O O . ASP B 1 67 ? 8.859 19.672 0.345 1 91.56 67 ASP B O 1
ATOM 1479 N N . GLY B 1 68 ? 7.531 18.5 1.72 1 91.5 68 GLY B N 1
ATOM 1480 C CA . GLY B 1 68 ? 6.691 18.062 0.614 1 91.5 68 GLY B CA 1
ATOM 1481 C C . GLY B 1 68 ? 7.262 16.891 -0.145 1 91.5 68 GLY B C 1
ATOM 1482 O O . GLY B 1 68 ? 6.863 16.609 -1.279 1 91.5 68 GLY B O 1
ATOM 1483 N N . ILE B 1 69 ? 8.242 16.25 0.4 1 93.75 69 ILE B N 1
ATOM 1484 C CA . ILE B 1 69 ? 8.836 15.07 -0.229 1 93.75 69 ILE B CA 1
ATOM 1485 C C . ILE B 1 69 ? 8.242 13.797 0.387 1 93.75 69 ILE B C 1
ATOM 1487 O O . ILE B 1 69 ? 8.258 13.633 1.608 1 93.75 69 ILE B O 1
ATOM 1491 N N . ARG B 1 70 ? 7.715 12.977 -0.422 1 96.62 70 ARG B N 1
ATOM 1492 C CA . ARG B 1 70 ? 7.117 11.719 0.021 1 96.62 70 ARG B CA 1
ATOM 1493 C C . ARG B 1 70 ? 8.117 10.57 -0.096 1 96.62 70 ARG B C 1
ATOM 1495 O O . ARG B 1 70 ? 8.945 10.555 -1.005 1 96.62 70 ARG B O 1
ATOM 1502 N N . CYS B 1 71 ? 8.047 9.625 0.875 1 96.31 71 CYS B N 1
ATOM 1503 C CA . CYS B 1 71 ? 8.906 8.453 0.88 1 96.31 71 CYS B CA 1
ATOM 1504 C C . CYS B 1 71 ? 8.109 7.188 1.164 1 96.31 71 CYS B C 1
ATOM 1506 O O . CYS B 1 71 ? 7.477 7.07 2.217 1 96.31 71 CYS B O 1
ATOM 1508 N N . ASN B 1 72 ? 8.102 6.262 0.223 1 96.81 72 ASN B N 1
ATOM 1509 C CA . ASN B 1 72 ? 7.395 4.992 0.374 1 96.81 72 ASN B CA 1
ATOM 1510 C C . ASN B 1 72 ? 8.273 3.812 -0.038 1 96.81 72 ASN B C 1
ATOM 1512 O O . ASN B 1 72 ? 9.312 3.998 -0.679 1 96.81 72 ASN B O 1
ATOM 1516 N N . ALA B 1 73 ? 7.848 2.648 0.414 1 94.94 73 ALA B N 1
ATOM 1517 C CA . ALA B 1 73 ? 8.547 1.419 0.056 1 94.94 73 ALA B CA 1
ATOM 1518 C C . ALA B 1 73 ? 7.641 0.479 -0.731 1 94.94 73 ALA B C 1
ATOM 1520 O O . ALA B 1 73 ? 6.445 0.382 -0.45 1 94.94 73 ALA B O 1
ATOM 1521 N N . VAL B 1 74 ? 8.203 -0.158 -1.683 1 95.5 74 VAL B N 1
ATOM 1522 C CA . VAL B 1 74 ? 7.547 -1.263 -2.375 1 95.5 74 VAL B CA 1
ATOM 1523 C C . VAL B 1 74 ? 8.195 -2.584 -1.97 1 95.5 74 VAL B C 1
ATOM 1525 O O . VAL B 1 74 ? 9.422 -2.697 -1.938 1 95.5 74 VAL B O 1
ATOM 1528 N N . LEU B 1 75 ? 7.383 -3.516 -1.617 1 92.81 75 LEU B N 1
ATOM 1529 C CA . LEU B 1 75 ? 7.809 -4.852 -1.215 1 92.81 75 LEU B CA 1
ATOM 1530 C C . LEU B 1 75 ? 7.328 -5.898 -2.217 1 92.81 75 LEU B C 1
ATOM 1532 O O . LEU B 1 75 ? 6.234 -6.445 -2.074 1 92.81 75 LEU B O 1
ATOM 1536 N N . PRO B 1 76 ? 8.195 -6.254 -3.143 1 92.75 76 PRO B N 1
ATOM 1537 C CA . PRO B 1 76 ? 7.789 -7.242 -4.145 1 92.75 76 PRO B CA 1
ATOM 1538 C C . PRO B 1 76 ? 7.801 -8.672 -3.602 1 92.75 76 PRO B C 1
ATOM 1540 O O . PRO B 1 76 ? 8.602 -8.992 -2.725 1 92.75 76 PRO B O 1
ATOM 1543 N N . GLY B 1 77 ? 6.82 -9.477 -4.105 1 89.94 77 GLY B N 1
ATOM 1544 C CA . GLY B 1 77 ? 6.91 -10.922 -3.916 1 89.94 77 GLY B CA 1
ATOM 1545 C C . GLY B 1 77 ? 7.797 -11.602 -4.938 1 89.94 77 GLY B C 1
ATOM 1546 O O . GLY B 1 77 ? 8.773 -11.016 -5.414 1 89.94 77 GLY B O 1
ATOM 1547 N N . TYR B 1 78 ? 7.531 -12.867 -5.086 1 88.19 78 TYR B N 1
ATOM 1548 C CA . TYR B 1 78 ? 8.281 -13.625 -6.078 1 88.19 78 TYR B CA 1
ATOM 1549 C C . TYR B 1 78 ? 8.062 -13.062 -7.477 1 88.19 78 TYR B C 1
ATOM 1551 O O . TYR B 1 78 ? 6.945 -13.086 -7.996 1 88.19 78 TYR B O 1
ATOM 1559 N N . THR B 1 79 ? 9.125 -12.562 -8.016 1 90.12 79 THR B N 1
ATOM 1560 C CA . THR B 1 79 ? 9.055 -11.891 -9.305 1 90.12 79 THR B CA 1
ATOM 1561 C C . THR B 1 79 ? 9.906 -12.625 -10.344 1 90.12 79 THR B C 1
ATOM 1563 O O . THR B 1 79 ? 11.016 -13.062 -10.047 1 90.12 79 THR B O 1
ATOM 1566 N N . ASP B 1 80 ? 9.359 -12.719 -11.484 1 88.75 80 ASP B N 1
ATOM 1567 C CA . ASP B 1 80 ? 10.055 -13.367 -12.594 1 88.75 80 ASP B CA 1
ATOM 1568 C C . ASP B 1 80 ? 11.156 -12.469 -13.148 1 88.75 80 ASP B C 1
ATOM 1570 O O . ASP B 1 80 ? 10.891 -1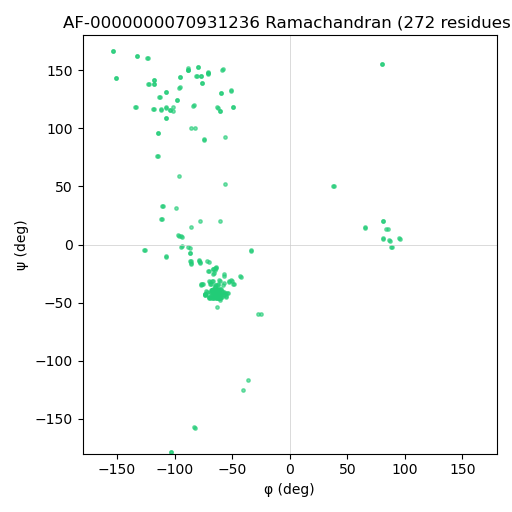1.625 -14.008 1 88.75 80 ASP B O 1
ATOM 1574 N N . THR B 1 81 ? 12.297 -12.578 -12.648 1 83.88 81 THR B N 1
ATOM 1575 C CA . THR B 1 81 ? 13.477 -11.859 -13.102 1 83.88 81 THR B CA 1
ATOM 1576 C C . THR B 1 81 ? 14.594 -12.828 -13.484 1 83.88 81 THR B C 1
ATOM 1578 O O . THR B 1 81 ? 14.523 -14.016 -13.156 1 83.88 81 THR B O 1
ATOM 1581 N N . PRO B 1 82 ? 15.523 -12.383 -14.25 1 79.44 82 PRO B N 1
ATOM 1582 C CA . PRO B 1 82 ? 16.672 -13.25 -14.547 1 79.44 82 PRO B CA 1
ATOM 1583 C C . PRO B 1 82 ? 17.297 -13.844 -13.297 1 79.44 82 PRO B C 1
ATOM 1585 O O . PRO B 1 82 ? 17.781 -14.977 -13.32 1 79.44 82 PRO B O 1
ATOM 1588 N N . MET B 1 83 ? 17.219 -13.094 -12.195 1 74.38 83 MET B N 1
ATOM 1589 C CA . MET B 1 83 ? 17.781 -13.555 -10.93 1 74.38 83 MET B CA 1
ATOM 1590 C C . MET B 1 83 ? 17 -14.75 -10.383 1 74.38 83 MET B C 1
ATOM 1592 O O . MET B 1 83 ? 17.594 -15.711 -9.898 1 74.38 83 MET B O 1
ATOM 1596 N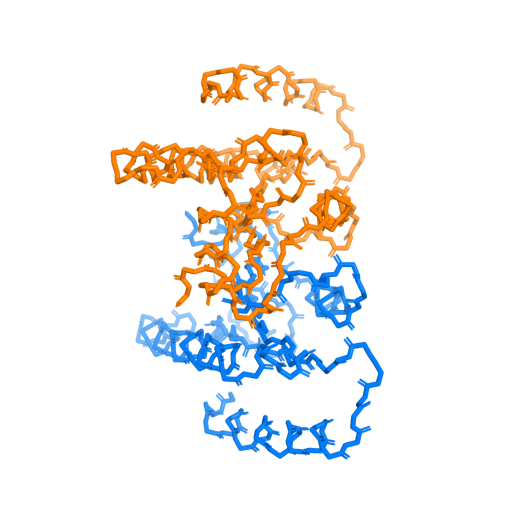 N . THR B 1 84 ? 15.742 -14.719 -10.516 1 77.62 84 THR B N 1
ATOM 1597 C CA . THR B 1 84 ? 14.914 -15.797 -9.977 1 77.62 84 THR B CA 1
ATOM 1598 C C . THR B 1 84 ? 14.805 -16.938 -10.984 1 77.62 84 THR B C 1
ATOM 1600 O O . THR B 1 84 ? 14.398 -18.047 -10.625 1 77.62 84 THR B O 1
ATOM 1603 N N . ALA B 1 85 ? 15.18 -16.672 -12.188 1 76.44 85 ALA B N 1
ATOM 1604 C CA . ALA B 1 85 ? 15.148 -17.703 -13.211 1 76.44 85 ALA B CA 1
ATOM 1605 C C . ALA B 1 85 ? 16.141 -18.828 -12.891 1 76.44 85 ALA B C 1
ATOM 1607 O O . ALA B 1 85 ? 15.992 -19.953 -13.383 1 76.44 85 ALA B O 1
ATOM 1608 N N . ASN B 1 86 ? 17.078 -18.469 -12.094 1 76.56 86 ASN B N 1
ATOM 1609 C CA . ASN B 1 86 ? 18.125 -19.438 -11.781 1 76.56 86 ASN B CA 1
ATOM 1610 C C . ASN B 1 86 ? 17.734 -20.328 -10.609 1 76.56 86 ASN B C 1
ATOM 1612 O O . ASN B 1 86 ? 18.453 -21.266 -10.266 1 76.56 86 ASN B O 1
ATOM 1616 N N . ASN B 1 87 ? 16.562 -20.047 -10.031 1 78.12 87 ASN B N 1
ATOM 1617 C CA . ASN B 1 87 ? 16.078 -20.891 -8.953 1 78.12 87 ASN B CA 1
ATOM 1618 C C . ASN B 1 87 ? 15.641 -22.266 -9.477 1 78.12 87 ASN B C 1
ATOM 1620 O O . ASN B 1 87 ? 15.266 -22.391 -10.641 1 78.12 87 ASN B O 1
ATOM 1624 N N . SER B 1 88 ? 15.852 -23.234 -8.617 1 81.88 88 SER B N 1
ATOM 1625 C CA . SER B 1 88 ? 15.391 -24.562 -9.008 1 81.88 88 SER B CA 1
ATOM 1626 C C . SER B 1 88 ? 13.898 -24.578 -9.289 1 81.88 88 SER B C 1
ATOM 1628 O O . SER B 1 88 ? 13.156 -23.734 -8.766 1 81.88 88 SER B O 1
ATOM 1630 N N . GLU B 1 89 ? 13.562 -25.453 -10.148 1 85.38 89 GLU B N 1
ATOM 1631 C CA . GLU B 1 89 ? 12.148 -25.594 -10.477 1 85.38 89 GLU B CA 1
ATOM 1632 C C . GLU B 1 89 ? 11.328 -25.906 -9.227 1 85.38 89 GLU B C 1
ATOM 1634 O O . GLU B 1 89 ? 10.188 -25.438 -9.102 1 85.38 89 GLU B O 1
ATOM 1639 N N . GLU B 1 90 ? 11.898 -26.641 -8.328 1 86.88 90 GLU B N 1
ATOM 1640 C CA . GLU B 1 90 ? 11.219 -27 -7.086 1 86.88 90 GLU B CA 1
ATOM 1641 C C . GLU B 1 90 ? 10.992 -25.766 -6.207 1 86.88 90 GLU B C 1
ATOM 1643 O O . GLU B 1 90 ? 9.906 -25.594 -5.652 1 86.88 90 GLU B O 1
ATOM 1648 N N . ALA B 1 91 ? 11.984 -24.953 -6.055 1 81.88 91 ALA B N 1
ATOM 1649 C CA . ALA B 1 91 ? 11.875 -23.734 -5.266 1 81.88 91 ALA B CA 1
ATOM 1650 C C . ALA B 1 91 ? 10.828 -22.781 -5.859 1 81.88 91 ALA B C 1
ATOM 1652 O O . ALA B 1 91 ? 10.016 -22.203 -5.133 1 81.88 91 ALA B O 1
ATOM 1653 N N . LYS B 1 92 ? 10.859 -22.75 -7.098 1 84.5 92 LYS B N 1
ATOM 1654 C CA . LYS B 1 92 ? 9.891 -21.906 -7.797 1 84.5 92 LYS B CA 1
ATOM 1655 C C . LYS B 1 92 ? 8.469 -22.391 -7.57 1 84.5 92 LYS B C 1
ATOM 1657 O O . LYS B 1 92 ? 7.57 -21.609 -7.281 1 84.5 92 LYS B O 1
ATOM 1662 N N . ALA B 1 93 ? 8.297 -23.672 -7.699 1 89.69 93 ALA B N 1
ATOM 1663 C CA . ALA B 1 93 ? 6.98 -24.266 -7.531 1 89.69 93 ALA B CA 1
ATOM 1664 C C . ALA B 1 93 ? 6.445 -24.031 -6.125 1 89.69 93 ALA B C 1
ATOM 1666 O O . ALA B 1 93 ? 5.254 -23.766 -5.941 1 89.69 93 ALA B O 1
ATOM 1667 N N . LYS B 1 94 ? 7.27 -24.109 -5.195 1 87.5 94 LYS B N 1
ATOM 1668 C CA . LYS B 1 94 ? 6.883 -23.875 -3.805 1 87.5 94 LYS B CA 1
ATOM 1669 C C . LYS B 1 94 ? 6.453 -22.422 -3.588 1 87.5 94 LYS B C 1
ATOM 1671 O O . LYS B 1 94 ? 5.441 -22.156 -2.932 1 87.5 94 LYS B O 1
ATOM 1676 N N . 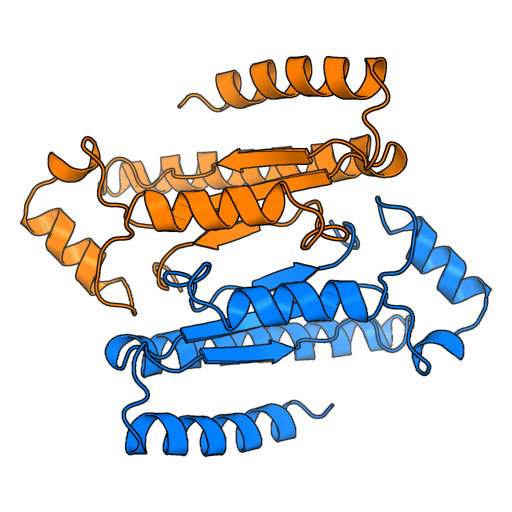ASP B 1 95 ? 7.23 -21.531 -4.113 1 86.06 95 ASP B N 1
ATOM 1677 C CA . ASP B 1 95 ? 6.906 -20.109 -3.963 1 86.06 95 ASP B CA 1
ATOM 1678 C C . ASP B 1 95 ? 5.578 -19.781 -4.633 1 86.06 95 ASP B C 1
ATOM 1680 O O . ASP B 1 95 ? 4.762 -19.047 -4.074 1 86.06 95 ASP B O 1
ATOM 1684 N N . ILE B 1 96 ? 5.398 -20.359 -5.746 1 91.56 96 ILE B N 1
ATOM 1685 C CA . ILE B 1 96 ? 4.16 -20.141 -6.48 1 91.56 96 ILE B CA 1
ATOM 1686 C C . ILE B 1 96 ? 2.984 -20.734 -5.715 1 91.56 96 ILE B C 1
ATOM 1688 O O . ILE B 1 96 ? 1.922 -20.109 -5.617 1 91.56 96 ILE B O 1
ATOM 1692 N N . ALA B 1 97 ? 3.203 -21.891 -5.109 1 92.06 97 ALA B N 1
ATOM 1693 C CA . ALA B 1 97 ? 2.15 -22.562 -4.352 1 92.06 97 ALA B CA 1
ATOM 1694 C C . ALA B 1 97 ? 1.771 -21.75 -3.111 1 92.06 97 ALA B C 1
ATOM 1696 O O . ALA B 1 97 ? 0.622 -21.797 -2.664 1 92.06 97 ALA B O 1
ATOM 1697 N N . ASN B 1 98 ? 2.682 -20.984 -2.662 1 92.19 98 ASN B N 1
ATOM 1698 C CA . ASN B 1 98 ? 2.449 -20.172 -1.471 1 92.19 98 ASN B CA 1
ATOM 1699 C C . ASN B 1 98 ? 1.962 -18.766 -1.831 1 92.19 98 ASN B C 1
ATOM 1701 O O . ASN B 1 98 ? 1.83 -17.906 -0.958 1 92.19 98 ASN B O 1
ATOM 1705 N N . THR B 1 99 ? 1.706 -18.547 -3.064 1 94.62 99 THR B N 1
ATOM 1706 C CA . THR B 1 99 ? 1.191 -17.281 -3.559 1 94.62 99 THR B CA 1
ATOM 1707 C C . THR B 1 99 ? -0.276 -17.406 -3.957 1 94.62 99 THR B C 1
ATOM 1709 O O . THR B 1 99 ? -0.597 -18.031 -4.969 1 94.62 99 THR B O 1
ATOM 1712 N N . PRO B 1 100 ? -1.172 -16.828 -3.221 1 95.25 100 PRO B N 1
ATOM 1713 C CA . PRO B 1 100 ? -2.609 -16.953 -3.471 1 95.25 100 PRO B CA 1
ATOM 1714 C C . PRO B 1 100 ? -2.98 -16.688 -4.93 1 95.25 100 PRO B C 1
ATOM 1716 O O . PRO B 1 100 ? -3.855 -17.359 -5.477 1 95.25 100 PRO B O 1
ATOM 1719 N N . LEU B 1 101 ? -2.322 -15.812 -5.609 1 95.56 101 LEU B N 1
ATOM 1720 C CA . LEU B 1 101 ? -2.646 -15.547 -7.008 1 95.56 101 LEU B CA 1
ATOM 1721 C C . LEU B 1 101 ? -2.07 -16.625 -7.918 1 95.56 101 LEU B C 1
ATOM 1723 O O . LEU B 1 101 ? -2.336 -16.641 -9.125 1 95.56 101 LEU B O 1
ATOM 1727 N N . GLY B 1 102 ? -1.153 -17.469 -7.434 1 94.69 102 GLY B N 1
ATOM 1728 C CA . GLY B 1 102 ? -0.768 -18.688 -8.117 1 94.69 102 GLY B CA 1
ATOM 1729 C C . GLY B 1 102 ? 0.232 -18.469 -9.234 1 94.69 102 GLY B C 1
ATOM 1730 O O . GLY B 1 102 ? 0.324 -19.266 -10.164 1 94.69 102 GLY B O 1
ATOM 1731 N N . ARG B 1 103 ? 0.913 -17.359 -9.18 1 94.31 103 ARG B N 1
ATOM 1732 C CA . ARG B 1 103 ? 1.902 -17.047 -10.203 1 94.31 103 ARG B CA 1
ATOM 1733 C C . ARG B 1 103 ? 2.982 -16.125 -9.656 1 94.31 103 ARG B C 1
ATOM 1735 O O . ARG B 1 103 ? 2.836 -15.57 -8.562 1 94.31 103 ARG B O 1
ATOM 1742 N N . ALA B 1 104 ? 4.121 -16 -10.445 1 92.94 104 ALA B N 1
ATOM 1743 C CA . ALA B 1 104 ? 5.113 -14.969 -10.172 1 92.94 104 ALA B CA 1
ATOM 1744 C C . ALA B 1 104 ? 4.66 -13.617 -10.719 1 92.94 104 ALA B C 1
ATOM 1746 O O . ALA B 1 104 ? 3.848 -13.555 -11.641 1 92.94 104 ALA B O 1
ATOM 1747 N N . ALA B 1 105 ? 5.164 -12.602 -10.062 1 94.75 105 ALA B N 1
ATOM 1748 C CA . ALA B 1 105 ? 4.953 -11.273 -10.641 1 94.75 105 ALA B CA 1
ATOM 1749 C C . ALA B 1 105 ? 5.789 -11.086 -11.898 1 94.75 105 ALA B C 1
ATOM 1751 O O . ALA B 1 105 ? 6.902 -11.602 -12 1 94.75 105 ALA B O 1
ATOM 1752 N N . LEU B 1 106 ? 5.234 -10.289 -12.836 1 95.19 106 LEU B N 1
ATOM 1753 C CA . LEU B 1 106 ? 6.07 -9.711 -13.883 1 95.19 106 LEU B CA 1
ATOM 1754 C C . LEU B 1 106 ? 6.801 -8.477 -13.375 1 95.19 106 LEU B C 1
ATOM 1756 O O . LEU B 1 106 ? 6.246 -7.703 -12.586 1 95.19 106 LEU B O 1
ATOM 1760 N N . PRO B 1 107 ? 8.047 -8.281 -13.859 1 94.38 107 PRO B N 1
ATOM 1761 C CA . PRO B 1 107 ? 8.742 -7.059 -13.461 1 94.38 107 PRO B CA 1
ATOM 1762 C C . PRO B 1 107 ? 7.926 -5.797 -13.719 1 94.38 107 PRO B C 1
ATOM 1764 O O . PRO B 1 107 ? 7.977 -4.852 -12.922 1 94.38 107 PRO B O 1
ATOM 1767 N N . GLU B 1 108 ? 7.125 -5.777 -14.703 1 97.31 108 GLU B N 1
ATOM 1768 C CA . GLU B 1 108 ? 6.297 -4.629 -15.062 1 97.31 108 GLU B CA 1
ATOM 1769 C C . GLU B 1 108 ? 5.227 -4.367 -14.008 1 97.31 108 GLU B C 1
ATOM 1771 O O . GLU B 1 108 ? 4.797 -3.229 -13.812 1 97.31 108 GLU B O 1
ATOM 1776 N N . GLU B 1 109 ? 4.762 -5.328 -13.367 1 96.88 109 GLU B N 1
ATOM 1777 C CA . GLU B 1 109 ? 3.73 -5.164 -12.352 1 96.88 109 GLU B CA 1
ATOM 1778 C C . GLU B 1 109 ? 4.285 -4.457 -11.117 1 96.88 109 GLU B C 1
ATOM 1780 O O . GLU B 1 109 ? 3.578 -3.68 -10.469 1 96.88 109 GLU B O 1
ATOM 1785 N N . VAL B 1 110 ? 5.52 -4.691 -10.867 1 95.69 110 VAL B N 1
ATOM 1786 C CA . VAL B 1 110 ? 6.191 -3.957 -9.805 1 95.69 110 VAL B CA 1
ATOM 1787 C C . VAL B 1 110 ? 6.449 -2.52 -10.25 1 95.69 110 VAL B C 1
ATOM 1789 O O . VAL B 1 110 ? 6.184 -1.573 -9.508 1 95.69 110 VAL B O 1
ATOM 1792 N N . ALA B 1 111 ? 6.887 -2.412 -11.5 1 97.12 111 ALA B N 1
ATOM 1793 C CA . ALA B 1 111 ? 7.215 -1.098 -12.047 1 97.12 111 ALA B CA 1
ATOM 1794 C C . ALA B 1 111 ? 5.98 -0.198 -12.086 1 97.12 111 ALA B C 1
ATOM 1796 O O . ALA B 1 111 ? 6.086 1.014 -11.875 1 97.12 111 ALA B O 1
ATOM 1797 N N . ARG B 1 112 ? 4.879 -0.696 -12.305 1 98.25 112 ARG B N 1
ATOM 1798 C CA . ARG B 1 112 ? 3.646 0.086 -12.367 1 98.25 112 ARG B CA 1
ATOM 1799 C C . ARG B 1 112 ? 3.297 0.657 -10.992 1 98.25 112 ARG B C 1
ATOM 1801 O O . ARG B 1 112 ? 2.807 1.783 -10.891 1 98.25 112 ARG B O 1
ATOM 1808 N N . VAL B 1 113 ? 3.512 -0.105 -9.953 1 98 113 VAL B N 1
ATOM 1809 C CA . VAL B 1 113 ? 3.262 0.392 -8.602 1 98 113 VAL B CA 1
ATOM 1810 C C . VAL B 1 113 ? 4.242 1.517 -8.281 1 98 113 VAL B C 1
ATOM 1812 O O . VAL B 1 113 ? 3.857 2.539 -7.707 1 98 113 VAL B O 1
ATOM 1815 N N . VAL B 1 114 ? 5.496 1.327 -8.711 1 97.06 114 VAL B N 1
ATOM 1816 C CA . VAL B 1 114 ? 6.496 2.375 -8.516 1 97.06 114 VAL B CA 1
ATOM 1817 C C . VAL B 1 114 ? 6.059 3.643 -9.25 1 97.06 114 VAL B C 1
ATOM 1819 O O . VAL B 1 114 ? 6.121 4.742 -8.688 1 97.06 114 VAL B O 1
ATOM 1822 N N . THR B 1 115 ? 5.637 3.479 -10.469 1 97.81 115 THR B N 1
ATOM 1823 C CA . THR B 1 115 ? 5.184 4.609 -11.273 1 97.81 115 THR B CA 1
ATOM 1824 C C . THR B 1 115 ? 4.008 5.312 -10.602 1 97.81 115 THR B C 1
ATOM 1826 O O . THR B 1 115 ? 3.963 6.543 -10.547 1 97.81 115 THR B O 1
ATOM 1829 N N . PHE B 1 116 ? 3.064 4.598 -10.117 1 98.31 116 PHE B N 1
ATOM 1830 C CA . PHE B 1 116 ? 1.933 5.141 -9.375 1 98.31 116 PHE B CA 1
ATOM 1831 C C . PHE B 1 116 ? 2.408 5.984 -8.195 1 98.31 116 PHE B C 1
ATOM 1833 O O . PHE B 1 116 ? 1.943 7.109 -8 1 98.31 116 PHE B O 1
ATOM 1840 N N . LEU B 1 117 ? 3.422 5.469 -7.43 1 97.62 117 LEU B N 1
ATOM 1841 C CA . LEU B 1 117 ? 3.92 6.133 -6.23 1 97.62 117 LEU B CA 1
ATOM 1842 C C . LEU B 1 117 ? 4.699 7.395 -6.59 1 97.62 117 LEU B C 1
ATOM 1844 O O . LEU B 1 117 ? 4.836 8.297 -5.766 1 97.62 117 LEU B O 1
ATOM 1848 N N . CYS B 1 118 ? 5.184 7.441 -7.801 1 95.69 118 CYS B N 1
ATOM 1849 C CA . CYS B 1 118 ? 5.926 8.609 -8.258 1 95.69 118 CYS B CA 1
ATOM 1850 C C . CYS B 1 118 ? 4.98 9.672 -8.82 1 95.69 118 CYS B C 1
ATOM 1852 O O . CYS B 1 118 ? 5.398 10.797 -9.086 1 95.69 118 CYS B O 1
ATOM 1854 N N . GLY B 1 119 ? 3.736 9.352 -8.945 1 94.75 119 GLY B N 1
ATOM 1855 C CA . GLY B 1 119 ? 2.781 10.25 -9.57 1 94.75 119 GLY B CA 1
ATOM 1856 C C . GLY B 1 119 ? 1.887 10.961 -8.578 1 94.75 119 GLY B C 1
ATOM 1857 O O . GLY B 1 119 ? 1.97 10.719 -7.371 1 94.75 119 GLY B O 1
ATOM 1858 N N . PRO B 1 120 ? 0.959 11.781 -9.094 1 95.06 120 PRO B N 1
ATOM 1859 C CA . PRO B 1 120 ? 0.11 12.609 -8.234 1 95.06 120 PRO B CA 1
ATOM 1860 C C . PRO B 1 120 ? -1.026 11.82 -7.594 1 95.06 120 PRO B C 1
ATOM 1862 O O . PRO B 1 120 ? -1.631 12.281 -6.621 1 95.06 120 PRO B O 1
ATOM 1865 N N . ASP B 1 121 ? -1.266 10.641 -8.117 1 96.75 121 ASP B N 1
ATOM 1866 C CA . ASP B 1 121 ? -2.385 9.867 -7.598 1 96.75 121 ASP B CA 1
ATOM 1867 C C . ASP B 1 121 ? -2.08 9.336 -6.199 1 96.75 121 ASP B C 1
ATOM 1869 O O . ASP B 1 121 ? -2.984 8.906 -5.48 1 96.75 121 ASP B O 1
ATOM 1873 N N . SER B 1 122 ? -0.822 9.383 -5.801 1 97.81 122 SER B N 1
ATOM 1874 C CA . SER B 1 122 ? -0.409 8.938 -4.473 1 97.81 122 SER B CA 1
ATOM 1875 C C . SER B 1 122 ? 0.03 10.117 -3.613 1 97.81 122 SER B C 1
ATOM 1877 O O . SER B 1 122 ? 0.891 9.977 -2.742 1 97.81 122 SER B O 1
ATOM 1879 N N . SER B 1 123 ? -0.587 11.25 -3.803 1 96.94 123 SER B N 1
ATOM 1880 C CA . SER B 1 123 ? -0.109 12.523 -3.271 1 96.94 123 SER B CA 1
ATOM 1881 C C . SER B 1 123 ? -0.185 12.547 -1.749 1 96.94 123 SER B C 1
ATOM 1883 O O . SER B 1 123 ? 0.489 13.352 -1.103 1 96.94 123 SER B O 1
ATOM 1885 N N . PHE B 1 124 ? -1.007 11.695 -1.14 1 96.56 124 PHE B N 1
ATOM 1886 C CA . PHE B 1 124 ? -1.111 11.711 0.314 1 96.56 124 PHE B CA 1
ATOM 1887 C C . PHE B 1 124 ? -0.52 10.445 0.919 1 96.56 124 PHE B C 1
ATOM 1889 O O . PHE B 1 124 ? -0.88 10.055 2.031 1 96.56 124 PHE B O 1
ATOM 1896 N N . MET B 1 125 ? 0.341 9.812 0.167 1 97.62 125 MET B N 1
ATOM 1897 C CA . MET B 1 125 ? 1.008 8.609 0.653 1 97.62 125 MET B CA 1
ATOM 1898 C C . MET B 1 125 ? 2.473 8.883 0.969 1 97.62 125 MET B C 1
ATOM 1900 O O . MET B 1 125 ? 3.25 9.234 0.078 1 97.62 125 MET B O 1
ATOM 1904 N N . THR B 1 126 ? 2.822 8.711 2.242 1 97.56 126 THR B N 1
ATOM 1905 C CA . THR B 1 126 ? 4.215 8.734 2.676 1 97.56 126 THR B CA 1
ATOM 1906 C C . THR B 1 126 ? 4.41 7.852 3.908 1 97.56 126 THR B C 1
ATOM 1908 O O . THR B 1 126 ? 3.479 7.664 4.695 1 97.56 126 THR B O 1
ATOM 1911 N N . GLY B 1 127 ? 5.555 7.184 3.963 1 96.88 127 GLY B N 1
ATOM 1912 C CA . GLY B 1 127 ? 5.848 6.285 5.066 1 96.88 127 GLY B CA 1
ATOM 1913 C C . GLY B 1 127 ? 5.199 4.922 4.918 1 96.88 127 GLY B C 1
ATOM 1914 O O . GLY B 1 127 ? 5.258 4.098 5.828 1 96.88 127 GLY B O 1
ATOM 1915 N N . ALA B 1 128 ? 4.57 4.664 3.842 1 96.5 128 ALA B N 1
ATOM 1916 C CA . ALA B 1 128 ? 3.82 3.43 3.629 1 96.5 128 ALA B CA 1
ATOM 1917 C C . ALA B 1 128 ? 4.711 2.338 3.045 1 96.5 128 ALA B C 1
ATOM 1919 O O . ALA B 1 128 ? 5.691 2.631 2.354 1 96.5 128 ALA B O 1
ATOM 1920 N N . SER B 1 129 ? 4.406 1.156 3.344 1 95.12 129 SER B N 1
ATOM 1921 C CA . SER B 1 129 ? 4.977 -0.041 2.732 1 95.12 129 SER B CA 1
ATOM 1922 C C . SER B 1 129 ? 3.941 -0.779 1.893 1 95.12 129 SER B C 1
ATOM 1924 O O . SER B 1 129 ? 2.949 -1.284 2.424 1 95.12 129 SER B O 1
ATOM 1926 N N . ILE B 1 130 ? 4.215 -0.834 0.623 1 96.19 130 ILE B N 1
ATOM 1927 C CA . ILE B 1 130 ? 3.232 -1.377 -0.31 1 96.19 130 ILE B CA 1
ATOM 1928 C C . ILE B 1 130 ? 3.645 -2.785 -0.731 1 96.19 130 ILE B C 1
ATOM 1930 O O . ILE B 1 130 ? 4.641 -2.963 -1.439 1 96.19 130 ILE B O 1
ATOM 1934 N N . GLU B 1 131 ? 2.842 -3.711 -0.374 1 94.75 131 GLU B N 1
ATOM 1935 C CA . GLU B 1 131 ? 3.096 -5.105 -0.727 1 94.75 131 GLU B CA 1
ATOM 1936 C C . GLU B 1 131 ? 2.596 -5.418 -2.135 1 94.75 131 GLU B C 1
ATOM 1938 O O . GLU B 1 131 ? 1.409 -5.25 -2.428 1 94.75 131 GLU B O 1
ATOM 1943 N N . VAL B 1 132 ? 3.506 -5.82 -2.943 1 95.81 132 VAL B N 1
ATOM 1944 C CA . VAL B 1 132 ? 3.217 -6.355 -4.27 1 95.81 132 VAL B CA 1
ATOM 1945 C C . VAL B 1 132 ? 3.623 -7.824 -4.336 1 95.81 132 VAL B C 1
ATOM 1947 O O . VAL B 1 132 ? 4.633 -8.172 -4.957 1 95.81 132 VAL B O 1
ATOM 1950 N N . THR B 1 133 ? 2.758 -8.695 -3.709 1 94.25 133 THR B N 1
ATOM 1951 C CA . THR B 1 133 ? 3.264 -10.023 -3.391 1 94.25 133 THR B CA 1
ATOM 1952 C C . THR B 1 133 ? 2.344 -11.102 -3.955 1 94.25 133 THR B C 1
ATOM 1954 O O . THR B 1 133 ? 2.586 -12.297 -3.766 1 94.25 133 THR B O 1
ATOM 1957 N N . GLY B 1 134 ? 1.267 -10.688 -4.508 1 95.94 134 GLY B N 1
ATOM 1958 C CA . GLY B 1 134 ? 0.281 -11.672 -4.906 1 95.94 134 GLY B CA 1
ATOM 1959 C C . GLY B 1 134 ? -0.328 -12.422 -3.732 1 95.94 134 GLY B C 1
ATOM 1960 O O . GLY B 1 134 ? -0.851 -13.523 -3.895 1 95.94 134 GLY B O 1
ATOM 1961 N N . GLY B 1 135 ? -0.131 -11.914 -2.584 1 95.25 135 GLY B N 1
ATOM 1962 C CA . GLY B 1 135 ? -0.658 -12.531 -1.374 1 95.25 135 GLY B CA 1
ATOM 1963 C C . GLY B 1 135 ? 0.344 -13.43 -0.676 1 95.25 135 GLY B C 1
ATOM 1964 O O . GLY B 1 135 ? 0.026 -14.047 0.343 1 95.25 135 GLY B O 1
ATOM 1965 N N . TYR B 1 136 ? 1.545 -13.438 -1.19 1 91.56 136 TYR B N 1
ATOM 1966 C CA . TYR B 1 136 ? 2.564 -14.25 -0.532 1 91.56 136 TYR B CA 1
ATOM 1967 C C . TYR B 1 136 ? 2.777 -13.797 0.907 1 91.56 136 TYR B C 1
ATOM 1969 O O . TYR B 1 136 ? 2.883 -12.594 1.176 1 91.56 136 TYR B O 1
ATOM 1977 N N . GLY B 1 137 ? 2.764 -14.734 1.895 1 86.94 137 GLY B N 1
ATOM 1978 C CA . GLY B 1 137 ? 3.107 -14.453 3.279 1 86.94 137 GLY B CA 1
ATOM 1979 C C . GLY B 1 137 ? 1.93 -13.945 4.094 1 86.94 137 GLY B C 1
ATOM 1980 O O . GLY B 1 137 ? 2.09 -13.57 5.254 1 86.94 137 GLY B O 1
ATOM 1981 N N . ILE B 1 138 ? 0.82 -13.922 3.463 1 87.31 138 ILE B N 1
ATOM 1982 C CA . ILE B 1 138 ? -0.298 -13.453 4.273 1 87.31 138 ILE B CA 1
ATOM 1983 C C . ILE B 1 138 ? -0.948 -14.633 4.992 1 87.31 138 ILE B C 1
ATOM 1985 O O . ILE B 1 138 ? -0.831 -15.781 4.551 1 87.31 138 ILE B O 1
#

Radius of gyration: 19.04 Å; Cα contacts (8 Å, |Δi|>4): 500; chains: 2; bounding box: 46×50×41 Å

Solvent-accessible surface area (backbone atoms only — not comparable to full-atom values): 14248 Å² total; per-residue (Å²): 131,58,70,62,57,57,52,55,55,47,52,54,52,49,51,51,38,65,74,61,61,44,81,91,30,44,64,44,79,44,74,28,73,42,62,67,62,86,48,73,74,36,48,52,56,22,49,50,51,34,50,50,44,52,49,51,26,32,52,47,13,57,71,30,11,77,72,42,25,30,15,28,29,39,33,45,33,58,48,64,38,80,77,52,64,72,49,52,70,66,59,49,50,51,55,26,72,53,11,32,54,60,52,66,37,51,61,64,49,56,49,38,46,52,52,45,58,68,37,76,55,32,70,42,39,19,39,31,62,41,51,41,25,24,29,46,86,108,134,58,70,61,57,56,51,56,54,47,54,54,51,47,52,50,39,65,73,61,61,44,81,91,30,44,65,44,78,45,76,35,51,50,71,65,59,86,48,73,74,35,50,52,56,21,50,50,52,35,50,50,44,52,50,52,27,33,51,46,13,57,70,30,11,77,70,42,26,32,16,29,30,38,32,48,39,63,49,61,39,81,78,53,65,71,49,51,69,66,58,48,52,51,53,25,71,51,10,30,53,60,52,65,37,52,63,63,49,55,50,39,47,52,51,45,58,68,37,77,55,33,69,43,39,18,40,32,61,40,51,41,26,24,27,45,86,109

Foldseek 3Di:
DDLVVQLVVVVVVVVVQLVVLPPQAAEAEAELEQPQDPDPVSNVVSVVSSVSRLVVQLVCQVVCVVSQYAGEYEYEAAADDPRCVPDDPVVQCVSLVQQLQSDHHYPVLSVVVVVCRRDCVCSPDHSYYHYHHSRHPD/DDLVVLLVVVVVVVVVQLVVLPPQAAEAEAELAQPQDPDPVSVVVSVVSSVSRLVVQLVCQVVCVVSQYAGEYEYEAAADDPRCVPPDPVSQCVSLVQQLQNDHHYPVLSVVVVVCRRDCVCSPDHSYYHYHHNRHPD

Organism: Ixodes scapularis (NCBI:txid6945)

Secondary structure (DSSP, 8-state):
--HHHHHHHHHHHHHHHHHHT-TT--EEEEE----S--SHHHHHHHHHHHHHHHHHHHHHHHHHGGGT-EEEEEEE-SB--TTGGGS-HHHHHHHHHTSTT-SPBPHHHHHHHHHHHHSGGGTT--S-EEEESTTTT-/--HHHHHHHHHHHHHHHHHHT-TT--EEEEE-------SHHHHHHHHHHHHHHHHHHHHHHHHHGGGT-EEEEEEE-SB--HHHHTS-HHHHHHHHHT-TT-SPBPHHHHHHHHHHHHSGGGTT--S-EEEESTTTT-